Protein AF-A0A7J6R7K2-F1 (afdb_monomer_lite)

Structure (mmCIF, N/CA/C/O backbone):
data_AF-A0A7J6R7K2-F1
#
_entry.id   AF-A0A7J6R7K2-F1
#
loop_
_atom_site.group_PDB
_atom_site.id
_atom_site.type_symbol
_atom_site.label_atom_id
_atom_site.label_alt_id
_atom_site.label_comp_id
_atom_site.label_asym_id
_atom_site.label_entity_id
_atom_site.label_seq_id
_atom_site.pdbx_PDB_ins_code
_atom_site.Cartn_x
_atom_site.Cartn_y
_atom_site.Cartn_z
_atom_site.occupancy
_atom_site.B_iso_or_equiv
_atom_site.auth_seq_id
_atom_site.auth_comp_id
_atom_site.auth_asym_id
_atom_site.auth_atom_id
_atom_site.pdbx_PDB_model_num
ATOM 1 N N . MET A 1 1 ? 17.211 -57.487 -59.433 1.00 38.12 1 MET A N 1
ATOM 2 C CA . MET A 1 1 ? 17.739 -56.580 -60.483 1.00 38.12 1 MET A CA 1
ATOM 3 C C . MET A 1 1 ? 18.116 -55.274 -59.783 1.00 38.12 1 MET A C 1
ATOM 5 O O . MET A 1 1 ? 17.276 -54.784 -59.050 1.00 38.12 1 MET A O 1
ATOM 9 N N . LYS A 1 2 ? 19.400 -54.875 -59.681 1.00 49.22 2 LYS A N 1
ATOM 10 C CA . LYS A 1 2 ? 20.203 -54.142 -60.703 1.00 49.22 2 LYS A CA 1
ATOM 11 C C . LYS A 1 2 ? 19.456 -52.852 -61.122 1.00 49.22 2 LYS A C 1
ATOM 13 O O . LYS A 1 2 ? 18.350 -53.003 -61.607 1.00 49.22 2 LYS A O 1
ATOM 18 N N . LEU A 1 3 ? 19.918 -51.603 -60.973 1.00 40.22 3 LEU A N 1
ATOM 19 C CA . LEU A 1 3 ? 21.255 -50.985 -60.983 1.00 40.22 3 LEU A CA 1
ATOM 20 C C . LEU A 1 3 ? 21.197 -49.549 -60.385 1.00 40.22 3 LEU A C 1
ATOM 22 O O . LEU A 1 3 ? 20.213 -48.846 -60.574 1.00 40.22 3 LEU A O 1
ATOM 26 N N . ILE A 1 4 ? 22.285 -49.116 -59.739 1.00 47.38 4 ILE A N 1
ATOM 27 C CA . ILE A 1 4 ? 22.829 -47.729 -59.715 1.00 47.38 4 ILE A CA 1
ATOM 28 C C . ILE A 1 4 ? 23.680 -47.591 -61.015 1.00 47.38 4 ILE A C 1
ATOM 30 O O . ILE A 1 4 ? 24.173 -48.658 -61.404 1.00 47.38 4 ILE A O 1
ATOM 34 N N . PRO A 1 5 ? 23.966 -46.432 -61.687 1.00 67.75 5 PRO A N 1
ATOM 35 C CA . PRO A 1 5 ? 24.060 -45.016 -61.236 1.00 67.75 5 PRO A CA 1
ATOM 36 C C . PRO A 1 5 ? 23.497 -43.952 -62.217 1.00 67.75 5 PRO A C 1
ATOM 38 O O . PRO A 1 5 ? 23.190 -44.263 -63.356 1.00 67.75 5 PRO A O 1
ATOM 41 N N . GLU A 1 6 ? 23.546 -42.663 -61.844 1.00 49.28 6 GLU A N 1
ATOM 42 C CA . GLU A 1 6 ? 24.194 -41.669 -62.722 1.00 49.28 6 GLU A CA 1
ATOM 43 C C . GLU A 1 6 ? 24.705 -40.433 -61.962 1.00 49.28 6 GLU A C 1
ATOM 45 O O . GLU A 1 6 ? 24.043 -39.865 -61.096 1.00 49.28 6 GLU A O 1
ATOM 50 N N . LYS A 1 7 ? 25.953 -40.073 -62.273 1.00 54.75 7 LYS A N 1
ATOM 51 C CA . LYS A 1 7 ? 26.681 -38.886 -61.820 1.00 54.75 7 LYS A CA 1
ATOM 52 C C . LYS A 1 7 ? 26.518 -37.806 -62.885 1.00 54.75 7 LYS A C 1
ATOM 54 O O . LYS A 1 7 ? 26.759 -38.103 -64.051 1.00 54.75 7 LYS A O 1
ATOM 59 N N . THR A 1 8 ? 26.357 -36.548 -62.478 1.00 51.81 8 THR A N 1
ATOM 60 C CA . THR A 1 8 ? 26.705 -35.414 -63.347 1.00 51.81 8 THR A CA 1
ATOM 61 C C . THR A 1 8 ? 27.554 -34.411 -62.578 1.00 51.81 8 THR A C 1
ATOM 63 O O . THR A 1 8 ? 27.098 -33.727 -61.667 1.00 51.81 8 THR A O 1
ATOM 66 N N . GLN A 1 9 ? 28.834 -34.369 -62.945 1.00 43.53 9 GLN A N 1
ATOM 67 C CA . GLN A 1 9 ? 29.786 -33.320 -62.598 1.00 43.53 9 GLN A CA 1
ATOM 68 C C . GLN A 1 9 ? 29.789 -32.220 -63.674 1.00 43.53 9 GLN A C 1
ATOM 70 O O . GLN A 1 9 ? 29.566 -32.488 -64.851 1.00 43.53 9 GLN A O 1
ATOM 75 N N . CYS A 1 10 ? 30.294 -31.055 -63.251 1.00 35.41 10 CYS A N 1
ATOM 76 C CA . CYS A 1 10 ? 31.172 -30.142 -64.000 1.00 35.41 10 CYS A CA 1
ATOM 77 C C . CYS A 1 10 ? 30.534 -28.948 -64.736 1.00 35.41 10 CYS A C 1
ATOM 79 O O . CYS A 1 10 ? 29.943 -29.098 -65.801 1.00 35.41 10 CYS A O 1
ATOM 81 N N . LYS A 1 11 ? 30.826 -27.732 -64.242 1.00 42.75 11 LYS A N 1
ATOM 82 C CA . LYS A 1 11 ? 31.748 -26.732 -64.851 1.00 42.75 11 LYS A CA 1
ATOM 83 C C . LYS A 1 11 ? 31.707 -25.442 -64.003 1.00 42.75 11 LYS A C 1
ATOM 85 O O . LYS A 1 11 ? 30.652 -24.865 -63.806 1.00 42.75 11 LYS A O 1
ATOM 90 N N . LYS A 1 12 ? 32.766 -25.125 -63.249 1.00 39.53 12 LYS A N 1
ATOM 91 C CA . LYS A 1 12 ? 33.916 -24.252 -63.593 1.00 39.53 12 LYS A CA 1
ATOM 92 C C . LYS A 1 12 ? 33.566 -22.782 -63.918 1.00 39.53 12 LYS A C 1
ATOM 94 O O . LYS A 1 12 ? 33.220 -22.463 -65.044 1.00 39.53 12 LYS A O 1
ATOM 99 N N . ALA A 1 13 ? 33.804 -21.944 -62.902 1.00 42.00 13 ALA A N 1
ATOM 100 C CA . ALA A 1 13 ? 34.614 -20.714 -62.860 1.00 42.00 13 ALA A CA 1
ATOM 101 C C . ALA A 1 13 ? 34.412 -19.584 -63.892 1.00 42.00 13 ALA A C 1
ATOM 103 O O . ALA A 1 13 ? 34.639 -19.779 -65.082 1.00 42.00 13 ALA A O 1
ATOM 104 N N . ARG A 1 14 ? 34.290 -18.347 -63.376 1.00 39.62 14 ARG A N 1
ATOM 105 C CA . ARG A 1 14 ? 35.256 -17.263 -63.660 1.00 39.62 14 ARG A CA 1
ATOM 106 C C . ARG A 1 14 ? 35.320 -16.202 -62.540 1.00 39.62 14 ARG A C 1
ATOM 108 O O . ARG A 1 14 ? 34.308 -15.978 -61.882 1.00 39.62 14 ARG A O 1
ATOM 115 N N . PRO A 1 15 ? 36.494 -15.567 -62.341 1.00 46.38 15 PRO A N 1
ATOM 116 C CA . PRO A 1 15 ? 36.746 -14.535 -61.339 1.00 46.38 15 PRO A CA 1
ATOM 117 C C . PRO A 1 15 ? 36.694 -13.110 -61.930 1.00 46.38 15 PRO A C 1
ATOM 119 O O . PRO A 1 15 ? 37.073 -12.888 -63.078 1.00 46.38 15 PRO A O 1
ATOM 122 N N . GLY A 1 16 ? 36.311 -12.142 -61.102 1.00 40.47 16 GLY A N 1
ATOM 123 C CA . GLY A 1 16 ? 36.562 -10.703 -61.265 1.00 40.47 16 GLY A CA 1
ATOM 124 C C . GLY A 1 16 ? 36.309 -10.066 -59.895 1.00 40.47 16 GLY A C 1
ATOM 125 O O . GLY A 1 16 ? 35.229 -10.248 -59.355 1.00 40.47 16 GLY A O 1
ATOM 126 N N . ALA A 1 17 ? 37.299 -9.608 -59.126 1.00 40.44 17 ALA A N 1
ATOM 127 C CA . ALA A 1 17 ? 38.226 -8.492 -59.332 1.00 40.44 17 ALA A CA 1
ATOM 128 C C . ALA A 1 17 ? 37.509 -7.139 -59.486 1.00 40.44 17 ALA A C 1
ATOM 130 O O . ALA A 1 17 ? 36.789 -6.960 -60.464 1.00 40.44 17 ALA A O 1
ATOM 131 N N . ARG A 1 18 ? 37.865 -6.210 -58.571 1.00 37.88 18 ARG A N 1
ATOM 132 C CA . ARG A 1 18 ? 37.610 -4.748 -58.538 1.00 37.88 18 ARG A CA 1
ATOM 133 C C . ARG A 1 18 ? 36.249 -4.330 -57.947 1.00 37.88 18 ARG A C 1
ATOM 135 O O . ARG A 1 18 ? 35.240 -4.919 -58.285 1.00 37.88 18 ARG A O 1
ATOM 142 N N . ASP A 1 19 ? 36.109 -3.376 -57.023 1.00 40.00 19 ASP A N 1
ATOM 143 C CA . ASP A 1 19 ? 37.017 -2.371 -56.465 1.00 40.00 19 ASP A CA 1
ATOM 144 C C . ASP A 1 19 ? 36.654 -2.052 -55.006 1.00 40.00 19 ASP A C 1
ATOM 146 O O . ASP A 1 19 ? 35.491 -1.987 -54.608 1.00 40.00 19 ASP A O 1
ATOM 150 N N . SER A 1 20 ? 37.688 -1.810 -54.209 1.00 47.84 20 SER A N 1
ATOM 151 C CA . SER A 1 20 ? 37.623 -1.228 -52.876 1.00 47.84 20 SER A CA 1
ATOM 152 C C . SER A 1 20 ? 37.187 0.238 -52.946 1.00 47.84 20 SER A C 1
ATOM 154 O O . SER A 1 20 ? 38.015 1.122 -53.174 1.00 47.84 20 SER A O 1
ATOM 156 N N . ILE A 1 21 ? 35.907 0.512 -52.694 1.00 41.03 21 ILE A N 1
ATOM 157 C CA . ILE A 1 21 ? 35.434 1.864 -52.383 1.00 41.03 21 ILE A CA 1
ATOM 158 C C . ILE A 1 21 ? 35.678 2.102 -50.891 1.00 41.03 21 ILE A C 1
ATOM 160 O O . ILE A 1 21 ? 34.914 1.676 -50.027 1.00 41.03 21 ILE A O 1
ATOM 164 N N . LYS A 1 22 ? 36.794 2.773 -50.586 1.00 41.69 22 LYS A N 1
ATOM 165 C CA . LYS A 1 22 ? 36.998 3.442 -49.299 1.00 41.69 22 LYS A CA 1
ATOM 166 C C . LYS A 1 22 ? 36.080 4.658 -49.262 1.00 41.69 22 LYS A C 1
ATOM 168 O O . LYS A 1 22 ? 36.431 5.714 -49.780 1.00 41.69 22 LYS A O 1
ATOM 173 N N . THR A 1 23 ? 34.910 4.510 -48.659 1.00 38.72 23 THR A N 1
ATOM 174 C CA . THR A 1 23 ? 34.067 5.652 -48.303 1.00 38.72 23 THR A CA 1
ATOM 175 C C . THR A 1 23 ? 34.699 6.337 -47.088 1.00 38.72 23 THR A C 1
ATOM 177 O O . THR A 1 23 ? 34.868 5.679 -46.058 1.00 38.72 23 THR A O 1
ATOM 180 N N . PRO A 1 24 ? 35.100 7.615 -47.166 1.00 36.06 24 PRO A N 1
ATOM 181 C CA . PRO A 1 24 ? 35.578 8.331 -45.994 1.00 36.06 24 PRO A CA 1
ATOM 182 C C . PRO A 1 24 ? 34.429 8.495 -44.994 1.00 36.06 24 PRO A C 1
ATOM 184 O O . PRO A 1 24 ? 33.337 8.936 -45.355 1.00 36.06 24 PRO A O 1
ATOM 187 N N . LEU A 1 25 ? 34.683 8.128 -43.733 1.00 38.09 25 LEU A N 1
ATOM 188 C CA . LEU A 1 25 ? 33.823 8.493 -42.610 1.00 38.09 25 LEU A CA 1
ATOM 189 C C . LEU A 1 25 ? 33.630 10.019 -42.613 1.00 38.09 25 LEU A C 1
ATOM 191 O O . LEU A 1 25 ? 34.630 10.744 -42.603 1.00 38.09 25 LEU A O 1
ATOM 195 N N . PRO A 1 26 ? 32.391 10.532 -42.574 1.00 35.88 26 PRO A N 1
ATOM 196 C CA . PRO A 1 26 ? 32.187 11.936 -42.290 1.00 35.88 26 PRO A CA 1
ATOM 197 C C . PRO A 1 26 ? 32.595 12.209 -40.840 1.00 35.88 26 PRO A C 1
ATOM 199 O O . PRO A 1 26 ? 32.051 11.627 -39.900 1.00 35.88 26 PRO A O 1
ATOM 202 N N . GLN A 1 27 ? 33.561 13.114 -40.667 1.00 41.06 27 GLN A N 1
ATOM 203 C CA . GLN A 1 27 ? 33.832 13.771 -39.395 1.00 41.06 27 GLN A CA 1
ATOM 204 C C . GLN A 1 27 ? 32.555 14.491 -38.941 1.00 41.06 27 GLN A C 1
ATOM 206 O O . GLN A 1 27 ? 32.180 15.534 -39.476 1.00 41.06 27 GLN A O 1
ATOM 211 N N . LEU A 1 28 ? 31.869 13.918 -37.954 1.00 31.67 28 LEU A N 1
ATOM 212 C CA . LEU A 1 28 ? 30.748 14.551 -37.270 1.00 31.67 28 LEU A CA 1
ATOM 213 C C . LEU A 1 28 ? 31.285 15.573 -36.260 1.00 31.67 28 LEU A C 1
ATOM 215 O O . LEU A 1 28 ? 31.410 15.301 -35.071 1.00 31.67 28 LEU A O 1
ATOM 219 N N . GLN A 1 29 ? 31.564 16.784 -36.737 1.00 40.78 29 GLN A N 1
ATOM 220 C CA . GLN A 1 29 ? 31.321 17.977 -35.933 1.00 40.78 29 GLN A CA 1
ATOM 221 C C . GLN A 1 29 ? 29.835 18.321 -36.062 1.00 40.78 29 GLN A C 1
ATOM 223 O O . GLN A 1 29 ? 29.402 18.748 -37.130 1.00 40.78 29 GLN A O 1
ATOM 228 N N . ARG A 1 30 ? 29.057 18.126 -34.990 1.00 30.28 30 ARG A N 1
ATOM 229 C CA . ARG A 1 30 ? 27.872 18.930 -34.632 1.00 30.28 30 ARG A CA 1
ATOM 230 C C . ARG A 1 30 ? 27.258 18.411 -33.336 1.00 30.28 30 ARG A C 1
ATOM 232 O O . ARG A 1 30 ? 26.727 17.307 -33.273 1.00 30.28 30 ARG A O 1
ATOM 239 N N . SER A 1 31 ? 27.298 19.266 -32.325 1.00 33.81 31 SER A N 1
ATOM 240 C CA . SER A 1 31 ? 26.388 19.274 -31.189 1.00 33.81 31 SER A CA 1
ATOM 241 C C . SER A 1 31 ? 24.942 19.340 -31.693 1.00 33.81 31 SER A C 1
ATOM 243 O O . SER A 1 31 ? 24.491 20.368 -32.195 1.00 33.81 31 SER A O 1
ATOM 245 N N . TYR A 1 32 ? 24.205 18.237 -31.572 1.00 30.30 32 TYR A N 1
ATOM 246 C CA . TYR A 1 32 ? 22.752 18.236 -31.722 1.00 30.30 32 TYR A CA 1
ATOM 247 C C . TYR A 1 32 ? 22.129 18.379 -30.332 1.00 30.30 32 TYR A C 1
ATOM 249 O O . TYR A 1 32 ? 21.949 17.408 -29.603 1.00 30.30 32 TYR A O 1
ATOM 257 N N . LEU A 1 33 ? 21.828 19.621 -29.956 1.00 33.34 33 LEU A N 1
ATOM 258 C CA . LEU A 1 33 ? 20.808 19.900 -28.950 1.00 33.34 33 LEU A CA 1
ATOM 259 C C . LEU A 1 33 ? 19.438 19.604 -29.588 1.00 33.34 33 LEU A C 1
ATOM 261 O O . LEU A 1 33 ? 19.217 20.027 -30.728 1.00 33.34 33 LEU A O 1
ATOM 265 N N . PRO A 1 34 ? 18.509 18.913 -28.907 1.00 33.16 34 PRO A N 1
ATOM 266 C CA . PRO A 1 34 ? 17.149 18.786 -29.412 1.00 33.16 34 PRO A CA 1
ATOM 267 C C . PRO A 1 34 ? 16.489 20.175 -29.505 1.00 33.16 34 PRO A C 1
ATOM 269 O O . PRO A 1 34 ? 16.789 21.061 -28.692 1.00 33.16 34 PRO A O 1
ATOM 272 N N . PRO A 1 35 ? 15.607 20.405 -30.494 1.00 34.22 35 PRO A N 1
ATOM 273 C CA . PRO A 1 35 ? 14.948 21.688 -30.660 1.00 34.22 35 PRO A CA 1
ATOM 274 C C . PRO A 1 35 ? 14.105 22.016 -29.425 1.00 34.22 35 PRO A C 1
ATOM 276 O O . PRO A 1 35 ? 13.306 21.211 -28.950 1.00 34.22 35 PRO A O 1
ATOM 279 N N . ARG A 1 36 ? 14.291 23.238 -28.917 1.00 36.12 36 ARG A N 1
ATOM 280 C CA . ARG A 1 36 ? 13.392 23.870 -27.950 1.00 36.12 36 ARG A CA 1
ATOM 281 C C . ARG A 1 36 ? 11.971 23.822 -28.514 1.00 36.12 36 ARG A C 1
ATOM 283 O O . ARG A 1 36 ? 11.710 24.461 -29.532 1.00 36.12 36 ARG A O 1
ATOM 290 N N . TYR A 1 37 ? 11.059 23.135 -27.833 1.00 37.34 37 TYR A N 1
ATOM 291 C CA . TYR A 1 37 ? 9.628 23.282 -28.080 1.00 37.34 37 TYR A CA 1
ATOM 292 C C . TYR A 1 37 ? 9.214 24.709 -27.697 1.00 37.34 37 TYR A C 1
ATOM 294 O O . TYR A 1 37 ? 9.004 25.034 -26.531 1.00 37.34 37 TYR A O 1
ATOM 302 N N . LYS A 1 38 ? 9.162 25.593 -28.697 1.00 31.80 38 LYS A N 1
ATOM 303 C CA . LYS A 1 38 ? 8.387 26.833 -28.658 1.00 31.80 38 LYS A CA 1
ATOM 304 C C . LYS A 1 38 ? 7.046 26.532 -29.318 1.00 31.80 38 LYS A C 1
ATOM 306 O O . LYS A 1 38 ? 7.023 26.238 -30.508 1.00 31.80 38 LYS A O 1
ATOM 311 N N . GLY A 1 39 ? 5.964 26.630 -28.552 1.00 34.25 39 GLY A N 1
ATOM 312 C CA . GLY A 1 39 ? 4.597 26.526 -29.063 1.00 34.25 39 GLY A CA 1
ATOM 313 C C . GLY A 1 39 ? 3.784 25.439 -28.372 1.00 34.25 39 GLY A C 1
ATOM 314 O O . GLY A 1 39 ? 3.525 24.400 -28.963 1.00 34.25 39 GLY A O 1
ATOM 315 N N . LEU A 1 40 ? 3.363 25.695 -27.133 1.00 28.88 40 LEU A N 1
ATOM 316 C CA . LEU A 1 40 ? 2.163 25.073 -26.578 1.00 28.88 40 LEU A CA 1
ATOM 317 C C . LEU A 1 40 ? 1.087 26.159 -26.547 1.00 28.88 40 LEU A C 1
ATOM 319 O O . LEU A 1 40 ? 1.171 27.103 -25.761 1.00 28.88 40 LEU A O 1
ATOM 323 N N . SER A 1 41 ? 0.125 26.065 -27.461 1.00 32.50 41 SER A N 1
ATOM 324 C CA . SER A 1 41 ? -1.174 26.709 -27.309 1.00 32.50 41 SER A CA 1
ATOM 325 C C . SER A 1 41 ? -2.016 25.856 -26.361 1.00 32.50 41 SER A C 1
ATOM 327 O O . SER A 1 41 ? -1.961 24.628 -26.382 1.00 32.50 41 SER A O 1
ATOM 329 N N . TRP A 1 42 ? -2.757 26.528 -25.485 1.00 27.78 42 TRP A N 1
ATOM 330 C CA . TRP A 1 42 ? -3.621 25.908 -24.489 1.00 27.78 42 TRP A CA 1
ATOM 331 C C . TRP A 1 42 ? -4.748 25.126 -25.175 1.00 27.78 42 TRP A C 1
ATOM 333 O O . TRP A 1 42 ? -5.524 25.704 -25.933 1.00 27.78 42 TRP A O 1
ATOM 343 N N . ILE A 1 43 ? -4.847 23.826 -24.896 1.00 33.56 43 ILE A N 1
ATOM 344 C CA . ILE A 1 43 ? -6.023 23.017 -25.234 1.00 33.56 43 ILE A CA 1
ATOM 345 C C . ILE A 1 43 ? -7.011 23.159 -24.070 1.00 33.56 43 ILE A C 1
ATOM 347 O O . ILE A 1 43 ? -6.654 22.925 -22.914 1.00 33.56 43 ILE A O 1
ATOM 351 N N . HIS A 1 44 ? -8.234 23.603 -24.367 1.00 28.20 44 HIS A N 1
ATOM 352 C CA . HIS A 1 44 ? -9.300 23.762 -23.378 1.00 28.20 44 HIS A CA 1
ATOM 353 C C . HIS A 1 44 ? -9.828 22.396 -22.885 1.00 28.20 44 HIS A C 1
ATOM 355 O O . HIS A 1 44 ? -9.886 21.448 -23.666 1.00 28.20 44 HIS A O 1
ATOM 361 N N . PRO A 1 45 ? -10.268 22.273 -21.617 1.00 30.44 45 PRO A N 1
ATOM 362 C CA . PRO A 1 45 ? -10.462 20.985 -20.947 1.00 30.44 45 PRO A CA 1
ATOM 363 C C . PRO A 1 45 ? -11.850 20.341 -21.154 1.00 30.44 45 PRO A C 1
ATOM 365 O O . PRO A 1 45 ? -12.374 19.724 -20.233 1.00 30.44 45 PRO A O 1
ATOM 368 N N . HIS A 1 46 ? -12.467 20.457 -22.335 1.00 30.22 46 HIS A N 1
ATOM 369 C CA . HIS A 1 46 ? -13.849 19.983 -22.547 1.00 30.22 46 HIS A CA 1
ATOM 370 C C . HIS A 1 46 ? -14.032 18.699 -23.384 1.00 30.22 46 HIS A C 1
ATOM 372 O O . HIS A 1 46 ? -15.173 18.323 -23.624 1.00 30.22 46 HIS A O 1
ATOM 378 N N . GLU A 1 47 ? -12.972 17.972 -23.760 1.00 34.69 47 GLU A N 1
ATOM 379 C CA . GLU A 1 47 ? -13.086 16.796 -24.658 1.00 34.69 47 GLU A CA 1
ATOM 380 C C . GLU A 1 47 ? -12.421 15.501 -24.137 1.00 34.69 47 GLU A C 1
ATOM 382 O O . GLU A 1 47 ? -11.772 14.776 -24.885 1.00 34.69 47 GLU A O 1
ATOM 387 N N . LEU A 1 48 ? -12.579 15.166 -22.850 1.00 37.41 48 LEU A N 1
ATOM 388 C CA . LEU A 1 48 ? -12.118 13.877 -22.291 1.00 37.41 48 LEU A CA 1
ATOM 389 C C . LEU A 1 48 ? -13.188 13.191 -21.417 1.00 37.41 48 LEU A C 1
ATOM 391 O O . LEU A 1 48 ? -12.891 12.715 -20.324 1.00 37.41 48 LEU A O 1
ATOM 395 N N . SER A 1 49 ? -14.446 13.145 -21.871 1.00 31.88 49 SER A N 1
ATOM 396 C CA . SER A 1 49 ? -15.543 12.517 -21.112 1.00 31.88 49 SER A CA 1
ATOM 397 C C . SER A 1 49 ? -15.742 11.013 -21.333 1.00 31.88 49 SER A C 1
ATOM 399 O O . SER A 1 49 ? -16.421 10.404 -20.515 1.00 31.88 49 SER A O 1
ATOM 401 N N . ASP A 1 50 ? -15.151 10.379 -22.355 1.00 33.31 50 ASP A N 1
ATOM 402 C CA . ASP A 1 50 ? -15.649 9.062 -22.812 1.00 33.31 50 ASP A CA 1
ATOM 403 C C . ASP A 1 50 ? -14.589 7.960 -22.998 1.00 33.31 50 ASP A C 1
ATOM 405 O O . ASP A 1 50 ? -14.703 7.123 -23.892 1.00 33.31 50 ASP A O 1
ATOM 409 N N . VAL A 1 51 ? -13.571 7.893 -22.129 1.00 35.41 51 VAL A N 1
ATOM 410 C CA . VAL A 1 51 ? -12.665 6.725 -22.083 1.00 35.41 51 VAL A CA 1
ATOM 411 C C . VAL A 1 51 ? -12.989 5.844 -20.867 1.00 35.41 51 VAL A C 1
ATOM 413 O O . VAL A 1 51 ? -12.752 6.261 -19.728 1.00 35.41 51 VAL A O 1
ATOM 416 N N . PRO A 1 52 ? -13.514 4.617 -21.055 1.00 32.50 52 PRO A N 1
ATOM 417 C CA . PRO A 1 52 ? -13.736 3.688 -19.957 1.00 32.50 52 PRO A CA 1
ATOM 418 C C . PRO A 1 52 ? -12.391 3.127 -19.475 1.00 32.50 52 PRO A C 1
ATOM 420 O O . PRO A 1 52 ? -11.793 2.268 -20.114 1.00 32.50 52 PRO A O 1
ATOM 423 N N . LEU A 1 53 ? -11.907 3.619 -18.334 1.00 34.56 53 LEU A N 1
ATOM 424 C CA . LEU A 1 53 ? -10.771 3.016 -17.629 1.00 34.56 53 LEU A CA 1
ATOM 425 C C . LEU A 1 53 ? -11.201 1.717 -16.913 1.00 34.56 53 LEU A C 1
ATOM 427 O O . LEU A 1 53 ? -12.303 1.682 -16.348 1.00 34.56 53 LEU A O 1
ATOM 431 N N . PRO A 1 54 ? -10.350 0.671 -16.885 1.00 33.41 54 PRO A N 1
ATOM 432 C CA . PRO A 1 54 ? -10.644 -0.595 -16.217 1.00 33.41 54 PRO A CA 1
ATOM 433 C C . PRO A 1 54 ? -10.861 -0.416 -14.704 1.00 33.41 54 PRO A C 1
ATOM 435 O O . PRO A 1 54 ? -10.191 0.373 -14.034 1.00 33.41 54 PRO A O 1
ATOM 438 N N . ALA A 1 55 ? -11.820 -1.166 -14.152 1.00 36.56 55 ALA A N 1
ATOM 439 C CA . ALA A 1 55 ? -12.253 -1.067 -12.754 1.00 36.56 55 ALA A CA 1
ATOM 440 C C . ALA A 1 55 ? -11.151 -1.405 -11.726 1.00 36.56 55 ALA A C 1
ATOM 442 O O . ALA A 1 55 ? -11.267 -1.017 -10.565 1.00 36.56 55 ALA A O 1
ATOM 443 N N . SER A 1 56 ? -10.067 -2.064 -12.148 1.00 36.53 56 SER A N 1
ATOM 444 C CA . SER A 1 56 ? -8.928 -2.449 -11.305 1.00 36.53 56 SER A CA 1
ATOM 445 C C . SER A 1 56 ? -8.068 -1.272 -10.818 1.00 36.53 56 SER A C 1
ATOM 447 O O . SER A 1 56 ? -7.306 -1.446 -9.873 1.00 36.53 56 SER A O 1
ATOM 449 N N . CYS A 1 57 ? -8.209 -0.069 -11.392 1.00 31.20 57 CYS A N 1
ATOM 450 C CA . CYS A 1 57 ? -7.363 1.090 -11.062 1.00 31.20 57 CYS A CA 1
ATOM 451 C C . CYS A 1 57 ? -8.053 2.181 -10.219 1.00 31.20 57 CYS A C 1
ATOM 453 O O . CYS A 1 57 ? -7.456 3.221 -9.952 1.00 31.20 57 CYS A O 1
ATOM 455 N N . ARG A 1 58 ? -9.311 1.999 -9.792 1.00 33.00 58 ARG A N 1
ATOM 456 C CA . ARG A 1 58 ? -10.111 3.088 -9.187 1.00 33.00 58 ARG A CA 1
ATOM 457 C C . ARG A 1 58 ? -9.906 3.332 -7.685 1.00 33.00 58 ARG A C 1
ATOM 459 O O . ARG A 1 58 ? -10.583 4.197 -7.135 1.00 33.00 58 ARG A O 1
ATOM 466 N N . SER A 1 59 ? -9.025 2.621 -6.980 1.00 34.59 59 SER A N 1
ATOM 467 C CA . SER A 1 59 ? -8.932 2.775 -5.514 1.00 34.59 59 SER A CA 1
ATOM 468 C C . SER A 1 59 ? -7.578 2.429 -4.907 1.00 34.59 59 SER A C 1
ATOM 470 O O . SER A 1 59 ? -7.531 1.611 -4.008 1.00 34.59 59 SER A O 1
ATOM 472 N N . TYR A 1 60 ? -6.489 3.089 -5.309 1.00 38.12 60 TYR A N 1
ATOM 473 C CA . TYR A 1 60 ? -5.277 3.121 -4.474 1.00 38.12 60 TYR A CA 1
ATOM 474 C C . TYR A 1 60 ? -4.516 4.435 -4.645 1.00 38.12 60 TYR A C 1
ATOM 476 O O . TYR A 1 60 ? -3.448 4.470 -5.234 1.00 38.12 60 TYR A O 1
ATOM 484 N N . PHE A 1 61 ? -5.072 5.530 -4.125 1.00 34.41 61 PHE A N 1
ATOM 485 C CA . PHE A 1 61 ? -4.315 6.756 -3.861 1.00 34.41 61 PHE A CA 1
ATOM 486 C C . PHE A 1 61 ? -4.951 7.476 -2.669 1.00 34.41 61 PHE A C 1
ATOM 488 O O . PHE A 1 61 ? -5.946 8.184 -2.803 1.00 34.41 61 PHE A O 1
ATOM 495 N N . ILE A 1 62 ? -4.382 7.269 -1.481 1.00 36.00 62 ILE A N 1
ATOM 496 C CA . ILE A 1 62 ? -4.589 8.154 -0.333 1.00 36.00 62 ILE A CA 1
ATOM 497 C C . ILE A 1 62 ? -3.217 8.696 0.026 1.00 36.00 62 ILE A C 1
ATOM 499 O O . ILE A 1 62 ? -2.383 7.998 0.596 1.00 36.00 62 ILE A O 1
ATOM 503 N N . PHE A 1 63 ? -2.992 9.944 -0.371 1.00 36.12 63 PHE A N 1
ATOM 504 C CA . PHE A 1 63 ? -1.860 10.748 0.057 1.00 36.12 63 PHE A CA 1
ATOM 505 C C . PHE A 1 63 ? -2.015 11.002 1.564 1.00 36.12 63 PHE A C 1
ATOM 507 O O . PHE A 1 63 ? -2.953 11.680 1.986 1.00 36.12 63 PHE A O 1
ATOM 514 N N . LEU A 1 64 ? -1.133 10.425 2.383 1.00 37.38 64 LEU A N 1
ATOM 515 C CA . LEU A 1 64 ? -1.011 10.797 3.790 1.00 37.38 64 LEU A CA 1
ATOM 516 C C . LEU A 1 64 ? -0.180 12.082 3.881 1.00 37.38 64 LEU A C 1
ATOM 518 O O . LEU A 1 64 ? 1.013 12.071 3.603 1.00 37.38 64 LEU A O 1
ATOM 522 N N . HIS A 1 65 ? -0.815 13.174 4.297 1.00 34.56 65 HIS A N 1
ATOM 523 C CA . HIS A 1 65 ? -0.143 14.327 4.892 1.00 34.56 65 HIS A CA 1
ATOM 524 C C . HIS A 1 65 ? -0.313 14.216 6.414 1.00 34.56 65 HIS A C 1
ATOM 526 O O . HIS A 1 65 ? -1.450 14.171 6.883 1.00 34.56 65 HIS A O 1
ATOM 532 N N . MET A 1 66 ? 0.779 14.181 7.185 1.00 38.84 66 MET A N 1
ATOM 533 C CA . MET A 1 66 ? 0.740 14.301 8.650 1.00 38.84 66 MET A CA 1
ATOM 534 C C . MET A 1 66 ? 1.786 15.315 9.122 1.00 38.84 66 MET A C 1
ATOM 536 O O . MET A 1 66 ? 2.956 15.221 8.770 1.00 38.84 66 MET A O 1
ATOM 540 N N . LEU A 1 67 ? 1.368 16.291 9.930 1.00 34.44 67 LEU A N 1
ATOM 541 C CA . LEU A 1 67 ? 2.253 17.263 10.579 1.00 34.44 67 LEU A CA 1
ATOM 542 C C . LEU A 1 67 ? 2.535 16.816 12.019 1.00 34.44 67 LEU A C 1
ATOM 544 O O . LEU A 1 67 ? 1.634 16.354 12.710 1.00 34.44 67 LEU A O 1
ATOM 548 N N . HIS A 1 68 ? 3.792 16.946 12.444 1.00 35.78 68 HIS A N 1
ATOM 549 C CA . HIS A 1 68 ? 4.305 16.449 13.724 1.00 35.78 68 HIS A CA 1
ATOM 550 C C . HIS A 1 68 ? 3.949 17.361 14.910 1.00 35.78 68 HIS A C 1
ATOM 552 O O . HIS A 1 68 ? 3.921 18.585 14.769 1.00 35.78 68 HIS A O 1
ATOM 558 N N . SER A 1 69 ? 3.764 16.751 16.086 1.00 33.12 69 SER A N 1
ATOM 559 C CA . SER A 1 69 ? 3.760 17.409 17.396 1.00 33.12 69 SER A CA 1
ATOM 560 C C . SER A 1 69 ? 4.677 16.626 18.345 1.00 33.12 69 SER A C 1
ATOM 562 O O . SER A 1 69 ? 4.597 15.400 18.398 1.00 33.12 69 SER A O 1
ATOM 564 N N . ASP A 1 70 ? 5.546 17.338 19.064 1.00 37.25 70 ASP A N 1
ATOM 565 C CA . ASP A 1 70 ? 6.617 16.777 19.898 1.00 37.25 70 ASP A CA 1
ATOM 566 C C . ASP A 1 70 ? 6.121 16.349 21.295 1.00 37.25 70 ASP A C 1
ATOM 568 O O . ASP A 1 70 ? 5.537 17.156 22.020 1.00 37.25 70 ASP A O 1
ATOM 572 N N . SER A 1 71 ? 6.428 15.119 21.723 1.00 37.00 71 SER A N 1
ATOM 573 C CA . SER A 1 71 ? 6.494 14.742 23.150 1.00 37.00 71 SER A CA 1
ATOM 574 C C . SER A 1 71 ? 7.342 13.474 23.363 1.00 37.00 71 SER A C 1
ATOM 576 O O . SER A 1 71 ? 7.209 12.558 22.549 1.00 37.00 71 SER A O 1
ATOM 578 N N . PRO A 1 72 ? 8.169 13.369 24.427 1.00 53.56 72 PRO A N 1
ATOM 579 C CA . PRO A 1 72 ? 9.089 12.243 24.598 1.00 53.56 72 PRO A CA 1
ATOM 580 C C . PRO A 1 72 ? 8.653 11.186 25.636 1.00 53.56 72 PRO A C 1
ATOM 582 O O . PRO A 1 72 ? 7.933 11.484 26.590 1.00 53.56 72 PRO A O 1
ATOM 585 N N . THR A 1 73 ? 9.300 10.016 25.503 1.00 48.88 73 THR A N 1
ATOM 586 C CA . THR A 1 73 ? 9.634 8.967 26.505 1.00 48.88 73 THR A CA 1
ATOM 587 C C . THR A 1 73 ? 8.555 7.987 26.991 1.00 48.88 73 THR A C 1
ATOM 589 O O . THR A 1 73 ? 7.696 8.350 27.782 1.00 48.88 73 THR A O 1
ATOM 592 N N . GLU A 1 74 ? 8.677 6.709 26.605 1.00 33.84 74 GLU A N 1
ATOM 593 C CA . GLU A 1 74 ? 9.175 5.558 27.404 1.00 33.84 74 GLU A CA 1
ATOM 594 C C . GLU A 1 74 ? 8.973 4.249 26.601 1.00 33.84 74 GLU A C 1
ATOM 596 O O . GLU A 1 74 ? 7.942 4.083 25.966 1.00 33.84 74 GLU A O 1
ATOM 601 N N . SER A 1 75 ? 9.956 3.336 26.632 1.00 59.72 75 SER A N 1
ATOM 602 C CA . SER A 1 75 ? 10.006 2.064 25.869 1.00 59.72 75 SER A CA 1
ATOM 603 C C . SER A 1 75 ? 9.119 0.951 26.464 1.00 59.72 75 SER A C 1
ATOM 605 O O . SER A 1 75 ? 9.192 0.746 27.681 1.00 59.72 75 SER A O 1
ATOM 607 N N . PRO A 1 76 ? 8.329 0.170 25.682 1.00 51.28 76 PRO A N 1
ATOM 608 C CA . PRO A 1 76 ? 8.435 -1.305 25.687 1.00 51.28 76 PRO A CA 1
ATOM 609 C C . PRO A 1 76 ? 7.908 -2.083 24.437 1.00 51.28 76 PRO A C 1
ATOM 611 O O . PRO A 1 76 ? 7.096 -1.624 23.658 1.00 51.28 76 PRO A O 1
ATOM 614 N N . ARG A 1 77 ? 8.275 -3.377 24.334 1.00 41.03 77 ARG A N 1
ATOM 615 C CA . ARG A 1 77 ? 7.558 -4.510 23.667 1.00 41.03 77 ARG A CA 1
ATOM 616 C C . ARG A 1 77 ? 6.652 -4.211 22.454 1.00 41.03 77 ARG A C 1
ATOM 618 O O . ARG A 1 77 ? 5.531 -3.766 22.660 1.00 41.03 77 ARG A O 1
ATOM 625 N N . ALA A 1 78 ? 7.056 -4.666 21.252 1.00 45.28 78 ALA A N 1
ATOM 626 C CA . ALA A 1 78 ? 6.228 -4.712 20.022 1.00 45.28 78 ALA A CA 1
ATOM 627 C C . ALA A 1 78 ? 5.231 -3.541 19.965 1.00 45.28 78 ALA A C 1
ATOM 629 O O . ALA A 1 78 ? 4.016 -3.712 19.929 1.00 45.28 78 ALA A O 1
ATOM 630 N N . GLU A 1 79 ? 5.815 -2.364 20.147 1.00 48.38 79 GLU A N 1
ATOM 631 C CA . GLU A 1 79 ? 5.189 -1.177 20.702 1.00 48.38 79 GLU A CA 1
ATOM 632 C C . GLU A 1 79 ? 4.124 -0.682 19.731 1.00 48.38 79 GLU A C 1
ATOM 634 O O . GLU A 1 79 ? 4.403 -0.517 18.539 1.00 48.38 79 GLU A O 1
ATOM 639 N N . ASN A 1 80 ? 2.896 -0.504 20.229 1.00 57.62 80 ASN A N 1
ATOM 640 C CA . ASN A 1 80 ? 1.815 0.129 19.483 1.00 57.62 80 ASN A CA 1
ATOM 641 C C . ASN A 1 80 ? 2.380 1.411 18.873 1.00 57.62 80 ASN A C 1
ATOM 643 O O . ASN A 1 80 ? 2.723 2.326 19.621 1.00 57.62 80 ASN A O 1
ATOM 647 N N . VAL A 1 81 ? 2.512 1.462 17.542 1.00 68.62 81 VAL A N 1
ATOM 648 C CA . VAL A 1 81 ? 2.915 2.688 16.844 1.00 68.62 81 VAL A CA 1
ATOM 649 C C . VAL A 1 81 ? 2.035 3.796 17.396 1.00 68.62 81 VAL A C 1
ATOM 651 O O . VAL A 1 81 ? 0.808 3.671 17.333 1.00 68.62 81 VAL A O 1
ATOM 654 N N . ALA A 1 82 ? 2.662 4.802 18.016 1.00 74.56 82 ALA A N 1
ATOM 655 C CA . ALA A 1 82 ? 1.948 5.826 18.760 1.00 74.56 82 ALA A CA 1
ATOM 656 C C . ALA A 1 82 ? 0.817 6.366 17.886 1.00 74.56 82 ALA A C 1
ATOM 658 O O . ALA A 1 82 ? 1.051 6.822 16.762 1.00 74.56 82 ALA A O 1
ATOM 659 N N . ILE A 1 83 ? -0.418 6.238 18.380 1.00 78.38 83 ILE A N 1
ATOM 660 C CA . ILE A 1 83 ? -1.581 6.752 17.668 1.00 78.38 83 ILE A CA 1
ATOM 661 C C . ILE A 1 83 ? -1.326 8.247 17.459 1.00 78.38 83 ILE A C 1
ATOM 663 O O . ILE A 1 83 ? -1.038 8.938 18.442 1.00 78.38 83 ILE A O 1
ATOM 667 N N . PRO A 1 84 ? -1.415 8.746 16.217 1.00 81.00 84 PRO A N 1
ATOM 668 C CA . PRO A 1 84 ? -1.139 10.143 15.945 1.00 81.00 84 PRO A CA 1
ATOM 669 C C . PRO A 1 84 ? -1.972 11.065 16.855 1.00 81.00 84 PRO A C 1
ATOM 671 O O . PRO A 1 84 ? -3.152 10.780 17.104 1.00 81.00 84 PRO A O 1
ATOM 674 N N . PRO A 1 85 ? -1.389 12.148 17.396 1.00 85.00 85 PRO A N 1
ATOM 675 C CA . PRO A 1 85 ? -2.049 12.991 18.393 1.00 85.00 85 PRO A CA 1
ATOM 676 C C . PRO A 1 85 ? -3.324 13.664 17.867 1.00 85.00 85 PRO A C 1
ATOM 678 O O . PRO A 1 85 ? -4.198 14.023 18.652 1.00 85.00 85 PRO A O 1
ATOM 681 N N . GLU A 1 86 ? -3.463 13.810 16.548 1.00 89.44 86 GLU A N 1
ATOM 682 C CA . GLU A 1 86 ? -4.639 14.382 15.897 1.00 89.44 86 GLU A CA 1
ATOM 683 C C . GLU A 1 86 ? -5.862 13.453 15.865 1.00 89.44 86 GLU A C 1
ATOM 685 O O . GLU A 1 86 ? -6.943 13.882 15.460 1.00 89.44 86 GLU A O 1
ATOM 690 N N . VAL A 1 87 ? -5.718 12.188 16.274 1.00 93.19 87 VAL A N 1
ATOM 691 C CA . VAL A 1 87 ? -6.833 11.238 16.296 1.00 93.19 87 VAL A CA 1
ATOM 692 C C . VAL A 1 87 ? -7.838 11.645 17.371 1.00 93.19 87 VAL A C 1
ATOM 694 O O . VAL A 1 87 ? -7.551 11.648 18.572 1.00 93.19 87 VAL A O 1
ATOM 697 N N . THR A 1 88 ? -9.049 11.961 16.922 1.00 96.06 88 THR A N 1
ATOM 698 C CA . THR A 1 88 ? -10.147 12.415 17.779 1.00 96.06 88 THR A CA 1
ATOM 699 C C . THR A 1 88 ? -10.633 11.304 18.714 1.00 96.06 88 THR A C 1
ATOM 701 O O . THR A 1 88 ? -10.552 10.117 18.397 1.00 96.06 88 THR A O 1
ATOM 704 N N . ASP A 1 89 ? -11.227 11.658 19.857 1.00 96.00 89 ASP A N 1
ATOM 705 C CA . ASP A 1 89 ? -11.792 10.656 20.778 1.00 96.00 89 ASP A CA 1
ATOM 706 C C . ASP A 1 89 ? -12.911 9.821 20.135 1.00 96.00 89 ASP A C 1
ATOM 708 O O . ASP A 1 89 ? -13.125 8.663 20.499 1.00 96.00 89 ASP A O 1
ATOM 712 N N . ALA A 1 90 ? -13.615 10.392 19.153 1.00 96.75 90 ALA A N 1
ATOM 713 C CA . ALA A 1 90 ? -14.601 9.674 18.356 1.00 96.75 90 ALA A CA 1
ATOM 714 C C . ALA A 1 90 ? -13.943 8.596 17.478 1.00 96.75 90 ALA A C 1
ATOM 716 O O . ALA A 1 90 ? -14.411 7.458 17.471 1.00 96.75 90 ALA A O 1
ATOM 717 N N . GLU A 1 91 ? -12.840 8.921 16.795 1.00 96.81 91 GLU A N 1
ATOM 718 C CA . GLU A 1 91 ? -12.058 7.948 16.020 1.00 96.81 91 GLU A CA 1
ATOM 719 C C . GLU A 1 91 ? -11.468 6.856 16.917 1.00 96.81 91 GLU A C 1
ATOM 721 O O . GLU A 1 91 ? -11.540 5.687 16.553 1.00 96.81 91 GLU A O 1
ATOM 726 N N . LYS A 1 92 ? -10.963 7.194 18.114 1.00 96.25 92 LYS A N 1
ATOM 727 C CA . LYS A 1 92 ? -10.460 6.196 19.079 1.00 96.25 92 LYS A CA 1
ATOM 728 C C . LYS A 1 92 ? -11.551 5.206 19.487 1.00 96.25 92 LYS A C 1
ATOM 730 O O . LYS A 1 92 ? -11.330 4.001 19.469 1.00 96.25 92 LYS A O 1
ATOM 735 N N . LYS A 1 93 ? -12.759 5.692 19.796 1.00 97.75 93 LYS A N 1
ATOM 736 C CA . LYS A 1 93 ? -13.905 4.817 20.106 1.00 97.75 93 LYS A CA 1
ATOM 737 C C . LYS A 1 93 ? -14.294 3.944 18.912 1.00 97.75 93 LYS A C 1
ATOM 739 O O . LYS A 1 93 ? -14.543 2.755 19.087 1.00 97.75 93 LYS A O 1
ATOM 744 N N . ALA A 1 94 ? -14.329 4.514 17.707 1.00 98.19 94 ALA A N 1
ATOM 745 C CA . ALA A 1 94 ? -14.620 3.770 16.482 1.00 98.19 94 ALA A CA 1
ATOM 746 C C . ALA A 1 94 ? -13.552 2.701 16.183 1.00 98.19 94 ALA A C 1
ATOM 748 O O . ALA A 1 94 ? -13.894 1.604 15.743 1.00 98.19 94 ALA A O 1
ATOM 749 N N . LEU A 1 95 ? -12.282 2.994 16.474 1.00 97.62 95 LEU A N 1
ATOM 750 C CA . LEU A 1 95 ? -11.158 2.068 16.356 1.00 97.62 95 LEU A CA 1
ATOM 751 C C . LEU A 1 95 ? -11.299 0.870 17.288 1.00 97.62 95 LEU A C 1
ATOM 753 O O . LEU A 1 95 ? -11.143 -0.259 16.833 1.00 97.62 95 LEU A O 1
ATOM 757 N N . GLU A 1 96 ? -11.666 1.083 18.549 1.00 97.69 96 GLU A N 1
ATOM 758 C CA . GLU A 1 96 ? -11.897 -0.024 19.483 1.00 97.69 96 GLU A CA 1
ATOM 759 C C . GLU A 1 96 ? -13.070 -0.913 19.042 1.00 97.69 96 GLU A C 1
ATOM 761 O O . GLU A 1 96 ? -12.983 -2.141 19.090 1.00 97.69 96 GLU A O 1
ATOM 766 N N . VAL A 1 97 ? -14.149 -0.321 18.516 1.00 98.44 97 VAL A N 1
ATOM 767 C CA . VAL A 1 97 ? -15.248 -1.097 17.915 1.00 98.44 97 VAL A CA 1
ATOM 768 C C . VAL A 1 97 ? -14.757 -1.895 16.703 1.00 98.44 97 VAL A C 1
ATOM 770 O O . VAL A 1 97 ? -15.062 -3.081 16.593 1.00 98.44 97 VAL A O 1
ATOM 773 N N . LEU A 1 98 ? -13.966 -1.285 15.815 1.00 98.44 98 LEU A N 1
ATOM 774 C CA . LEU A 1 98 ? -13.402 -1.959 14.644 1.00 98.44 98 LEU A CA 1
ATOM 775 C C . LEU A 1 98 ? -12.493 -3.135 15.033 1.00 98.44 98 LEU A C 1
ATOM 777 O O . LEU A 1 98 ? -12.626 -4.215 14.460 1.00 98.44 98 LEU A O 1
ATOM 781 N N . LYS A 1 99 ? -11.608 -2.958 16.020 1.00 97.94 99 LYS A N 1
ATOM 782 C CA . LYS A 1 99 ? -10.741 -4.028 16.542 1.00 97.94 99 LYS A CA 1
ATOM 783 C C . LYS A 1 99 ? -11.565 -5.214 17.037 1.00 97.94 99 LYS A C 1
ATOM 785 O O . LYS A 1 99 ? -11.286 -6.349 16.657 1.00 97.94 99 LYS A O 1
ATOM 790 N N . ASN A 1 100 ? -12.629 -4.952 17.797 1.00 98.25 100 ASN A N 1
ATOM 791 C CA . ASN A 1 100 ? -13.538 -5.996 18.271 1.00 98.25 100 ASN A CA 1
ATOM 792 C C . ASN A 1 100 ? -14.235 -6.733 17.115 1.00 98.25 100 ASN A C 1
ATOM 794 O O . ASN A 1 100 ? -14.343 -7.954 17.147 1.00 98.25 100 ASN A O 1
ATOM 798 N N . LEU A 1 101 ? -14.661 -6.023 16.063 1.00 98.44 101 LEU A N 1
ATOM 799 C CA . LEU A 1 101 ? -15.274 -6.636 14.872 1.00 98.44 101 LEU A CA 1
ATOM 800 C C . LEU A 1 101 ? -14.301 -7.499 14.051 1.00 98.44 101 LEU A C 1
ATOM 802 O O . LEU A 1 101 ? -14.737 -8.350 13.267 1.00 98.44 101 LEU A O 1
ATOM 806 N N . LEU A 1 102 ? -12.998 -7.251 14.184 1.00 98.25 102 LEU A N 1
ATOM 807 C CA . LEU A 1 102 ? -11.942 -7.920 13.429 1.00 98.25 102 LEU A CA 1
ATOM 808 C C . LEU A 1 102 ? -11.167 -8.960 14.244 1.00 98.25 102 LEU A C 1
ATOM 810 O O . LEU A 1 102 ? -10.350 -9.659 13.650 1.00 98.25 102 LEU A O 1
ATOM 814 N N . VAL A 1 103 ? -11.434 -9.114 15.546 1.00 97.69 103 VAL A N 1
ATOM 815 C CA . VAL A 1 103 ? -10.644 -9.967 16.454 1.00 97.69 103 VAL A CA 1
ATOM 816 C C . VAL A 1 103 ? -10.453 -11.387 15.913 1.00 97.69 103 VAL A C 1
ATOM 818 O O . VAL A 1 103 ? -9.320 -11.837 15.753 1.00 97.69 103 VAL A O 1
ATOM 821 N N . ASP A 1 104 ? -11.538 -12.047 15.505 1.00 98.12 104 ASP A N 1
ATOM 822 C CA . ASP A 1 104 ? -11.488 -13.412 14.971 1.00 98.12 104 ASP A CA 1
ATOM 823 C C . ASP A 1 104 ? -10.800 -13.467 13.605 1.00 98.12 104 ASP A C 1
ATOM 825 O O . ASP A 1 104 ? -10.085 -14.415 13.293 1.00 98.12 104 ASP A O 1
ATOM 829 N N . THR A 1 105 ? -10.999 -12.433 12.782 1.00 97.75 105 THR A N 1
ATOM 830 C CA . THR A 1 105 ? -10.407 -12.356 11.439 1.00 97.75 105 THR A CA 1
ATOM 831 C C . THR A 1 105 ? -8.888 -12.198 11.523 1.00 97.75 105 THR A C 1
ATOM 833 O O . THR A 1 105 ? -8.162 -12.870 10.796 1.00 97.75 105 THR A O 1
ATOM 836 N N . ILE A 1 106 ? -8.405 -11.340 12.426 1.00 97.06 106 ILE A N 1
ATOM 837 C CA . ILE A 1 106 ? -6.975 -11.091 12.649 1.00 97.06 106 ILE A CA 1
ATOM 838 C C . ILE A 1 106 ? -6.320 -12.311 13.305 1.00 97.06 106 ILE A C 1
ATOM 840 O O . ILE A 1 106 ? -5.235 -12.717 12.891 1.00 97.06 106 ILE A O 1
ATOM 844 N N . ALA A 1 107 ? -6.988 -12.944 14.275 1.00 96.50 107 ALA A N 1
ATOM 845 C CA . ALA A 1 107 ? -6.476 -14.145 14.935 1.00 96.50 107 ALA A CA 1
ATOM 846 C C . ALA A 1 107 ? -6.295 -15.329 13.967 1.00 96.50 107 ALA A C 1
ATOM 848 O O . ALA A 1 107 ? -5.375 -16.127 14.133 1.00 96.50 107 ALA A O 1
ATOM 849 N N . GLN A 1 108 ? -7.147 -15.436 12.943 1.00 97.00 108 GLN A N 1
ATOM 850 C CA . GLN A 1 108 ? -7.058 -16.483 11.920 1.00 97.00 108 GLN A CA 1
ATOM 851 C C . GLN A 1 108 ? -6.020 -16.190 10.824 1.00 97.00 108 GLN A C 1
ATOM 853 O O . GLN A 1 108 ? -5.685 -17.091 10.053 1.00 97.00 108 GLN A O 1
ATOM 858 N N . TYR A 1 109 ? -5.522 -14.954 10.715 1.00 96.06 109 TYR A N 1
ATOM 859 C CA . TYR A 1 109 ? -4.595 -14.572 9.653 1.00 96.06 109 TYR A CA 1
ATOM 860 C C . TYR A 1 109 ? -3.142 -14.938 10.021 1.00 96.06 109 TYR A C 1
ATOM 862 O O . TYR A 1 109 ? -2.659 -14.528 11.081 1.00 96.06 109 TYR A O 1
ATOM 870 N N . PRO A 1 110 ? -2.408 -15.683 9.171 1.00 93.69 110 PRO A N 1
ATOM 871 C CA . PRO A 1 110 ? -1.029 -16.071 9.459 1.00 93.69 110 PRO A CA 1
ATOM 872 C C . PRO A 1 110 ? -0.105 -14.846 9.505 1.00 93.69 110 PRO A C 1
ATOM 874 O O . PRO A 1 110 ? -0.128 -14.002 8.617 1.00 93.69 110 PRO A O 1
ATOM 877 N N . GLY A 1 111 ? 0.715 -14.739 10.553 1.00 89.69 111 GLY A N 1
ATOM 878 C CA . GLY A 1 111 ? 1.644 -13.614 10.716 1.00 89.69 111 GLY A CA 1
ATOM 879 C C . GLY A 1 111 ? 0.996 -12.308 11.1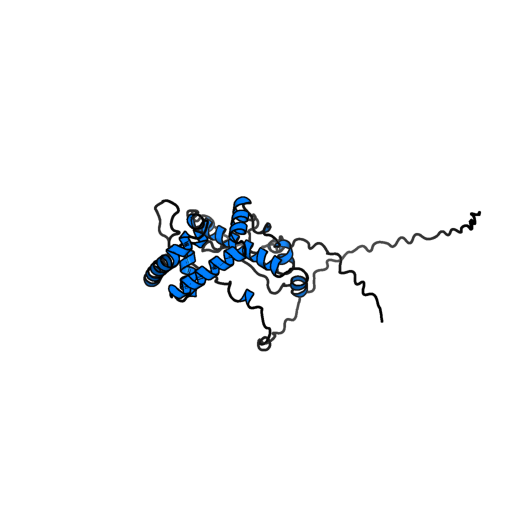93 1.00 89.69 111 GLY A C 1
ATOM 880 O O . GLY A 1 111 ? 1.633 -11.257 11.146 1.00 89.69 111 GLY A O 1
ATOM 881 N N . SER A 1 112 ? -0.241 -12.343 11.701 1.00 92.19 112 SER A N 1
ATOM 882 C CA . SER A 1 112 ? -0.907 -11.145 12.235 1.00 92.19 112 SER A CA 1
ATOM 883 C C . SER A 1 112 ? -0.115 -10.443 13.344 1.00 92.19 112 SER A C 1
ATOM 885 O O . SER A 1 112 ? -0.055 -9.217 13.383 1.00 92.19 112 SER A O 1
ATOM 887 N N . ASN A 1 113 ? 0.585 -11.210 14.183 1.00 90.31 113 ASN A N 1
ATOM 888 C CA . ASN A 1 113 ? 1.427 -10.680 15.260 1.00 90.31 113 ASN A CA 1
ATOM 889 C C . ASN A 1 113 ? 2.773 -10.102 14.783 1.00 90.31 113 ASN A C 1
ATOM 891 O O . ASN A 1 113 ? 3.428 -9.388 15.538 1.00 90.31 113 ASN A O 1
ATOM 895 N N . THR A 1 114 ? 3.219 -10.429 13.567 1.00 90.50 114 THR A N 1
ATOM 896 C CA . THR A 1 114 ? 4.527 -10.005 13.034 1.00 90.50 114 THR A CA 1
ATOM 897 C C . THR A 1 114 ? 4.425 -8.836 12.059 1.00 90.50 114 THR A C 1
ATOM 899 O O . THR A 1 114 ? 5.456 -8.306 11.657 1.00 90.50 114 THR A O 1
ATOM 902 N N . MET A 1 115 ? 3.205 -8.427 11.693 1.00 92.31 115 MET A N 1
ATOM 903 C CA . MET A 1 115 ? 2.937 -7.406 10.675 1.00 92.31 115 MET A CA 1
ATOM 904 C C . MET A 1 115 ? 2.152 -6.200 11.235 1.00 92.31 115 MET A C 1
ATOM 906 O O . MET A 1 115 ? 0.999 -5.969 10.848 1.00 92.31 115 MET A O 1
ATOM 910 N N . PRO A 1 116 ? 2.735 -5.408 12.159 1.00 91.25 116 PRO A N 1
ATOM 911 C CA . PRO A 1 116 ? 2.062 -4.252 12.765 1.00 91.25 116 PRO A CA 1
ATOM 912 C C . PRO A 1 116 ? 1.672 -3.168 11.747 1.00 91.25 116 PRO A C 1
ATOM 914 O O . PRO A 1 116 ? 0.684 -2.469 11.920 1.00 91.25 116 PRO A O 1
ATOM 917 N N . GLU A 1 117 ? 2.372 -3.041 10.629 1.00 89.81 117 GLU A N 1
ATOM 918 C CA . GLU A 1 117 ? 1.995 -2.148 9.527 1.00 89.81 117 GLU A CA 1
ATOM 919 C C . GLU A 1 117 ? 0.722 -2.569 8.769 1.00 89.81 117 GLU A C 1
ATOM 921 O O . GLU A 1 117 ? 0.125 -1.747 8.061 1.00 89.81 117 GLU A O 1
ATOM 926 N N . VAL A 1 118 ? 0.314 -3.837 8.889 1.00 94.06 118 VAL A N 1
ATOM 927 C CA . VAL A 1 118 ? -0.911 -4.382 8.285 1.00 94.06 118 VAL A CA 1
ATOM 928 C C . VAL A 1 118 ? -2.039 -4.434 9.315 1.00 94.06 118 VAL A C 1
ATOM 930 O O . VAL A 1 118 ? -3.162 -4.046 9.004 1.00 94.06 118 VAL A O 1
ATOM 933 N N . PHE A 1 119 ? -1.752 -4.877 10.541 1.00 95.06 119 PHE A N 1
ATOM 934 C CA . PHE A 1 119 ? -2.770 -5.116 11.575 1.00 95.06 119 PHE A CA 1
ATOM 935 C C . PHE A 1 119 ? -2.800 -4.074 12.695 1.00 95.06 119 PHE A C 1
ATOM 937 O O . PHE A 1 119 ? -3.685 -4.118 13.545 1.00 95.06 119 PHE A O 1
ATOM 944 N N . GLY A 1 120 ? -1.854 -3.140 12.709 1.00 93.69 120 GLY A N 1
ATOM 945 C CA . GLY A 1 120 ? -1.753 -2.111 13.734 1.00 93.69 120 GLY A CA 1
ATOM 946 C C . GLY A 1 120 ? -2.728 -0.955 13.542 1.00 93.69 120 GLY A C 1
ATOM 947 O O . GLY A 1 120 ? -3.319 -0.741 12.478 1.00 93.69 120 GLY A O 1
ATOM 948 N N . ASP A 1 121 ? -2.846 -0.166 14.603 1.00 94.81 121 ASP A N 1
ATOM 949 C CA . ASP A 1 121 ? -3.841 0.893 14.760 1.00 94.81 121 ASP A CA 1
ATOM 950 C C . ASP A 1 121 ? -3.821 1.917 13.627 1.00 94.81 121 ASP A C 1
ATOM 952 O O . ASP A 1 121 ? -4.877 2.291 13.122 1.00 94.81 121 ASP A O 1
ATOM 956 N N . VAL A 1 122 ? -2.633 2.320 13.165 1.00 92.25 122 VAL A N 1
ATOM 957 C CA . VAL A 1 122 ? -2.488 3.277 12.058 1.00 92.25 122 VAL A CA 1
ATOM 958 C C . VAL A 1 122 ? -3.166 2.757 10.788 1.00 92.25 122 VAL A C 1
ATOM 960 O O . VAL A 1 122 ? -3.886 3.509 10.128 1.00 92.25 122 VAL A O 1
ATOM 963 N N . ARG A 1 123 ? -3.011 1.465 10.457 1.00 94.44 123 ARG A N 1
ATOM 964 C CA . ARG A 1 123 ? -3.666 0.878 9.279 1.00 94.44 123 ARG A CA 1
ATOM 965 C C . ARG A 1 123 ? -5.176 0.854 9.447 1.00 94.44 123 ARG A C 1
ATOM 967 O O . ARG A 1 123 ? -5.898 1.252 8.535 1.00 94.44 123 ARG A O 1
ATOM 974 N N . LEU A 1 124 ? -5.652 0.398 10.600 1.00 96.75 124 LEU A N 1
ATOM 975 C CA . LEU A 1 124 ? -7.082 0.311 10.891 1.00 96.75 124 LEU A CA 1
ATOM 976 C C . LEU A 1 124 ? -7.746 1.697 10.865 1.00 96.75 124 LEU A C 1
ATOM 978 O O . LEU A 1 124 ? -8.833 1.853 10.306 1.00 96.75 124 LEU A O 1
ATOM 982 N N . LEU A 1 125 ? -7.058 2.726 11.365 1.00 96.50 125 LEU A N 1
ATOM 983 C CA . LEU A 1 125 ? -7.487 4.122 11.268 1.00 96.50 125 LEU A CA 1
ATOM 984 C C . LEU A 1 125 ? -7.600 4.602 9.816 1.00 96.50 125 LEU A C 1
ATOM 986 O O . LEU A 1 125 ? -8.533 5.339 9.498 1.00 96.50 125 LEU A O 1
ATOM 990 N N . MET A 1 126 ? -6.715 4.173 8.907 1.00 95.31 126 MET A N 1
ATOM 991 C CA . MET A 1 126 ? -6.858 4.502 7.481 1.00 95.31 126 MET A CA 1
ATOM 992 C C . MET A 1 126 ? -8.166 3.947 6.905 1.00 95.31 126 MET A C 1
ATOM 994 O O . MET A 1 126 ? -8.886 4.679 6.224 1.00 95.31 126 MET A O 1
ATOM 998 N N . PHE A 1 127 ? -8.514 2.693 7.212 1.00 97.94 127 PHE A N 1
ATOM 999 C CA . PHE A 1 127 ? -9.784 2.101 6.775 1.00 97.94 127 PHE A CA 1
ATOM 1000 C C . PHE A 1 127 ? -10.993 2.819 7.386 1.00 97.94 127 PHE A C 1
ATOM 1002 O O . PHE A 1 127 ? -11.962 3.086 6.675 1.00 97.94 127 PHE A O 1
ATOM 1009 N N . LEU A 1 128 ? -10.928 3.217 8.662 1.00 98.00 128 LEU A N 1
ATOM 1010 C CA . LEU A 1 128 ? -11.981 4.027 9.286 1.00 98.00 128 LEU A CA 1
ATOM 1011 C C . LEU A 1 128 ? -12.179 5.366 8.585 1.00 98.00 128 LEU A C 1
ATOM 1013 O O . LEU A 1 128 ? -13.312 5.726 8.267 1.00 98.00 128 LEU A O 1
ATOM 1017 N N . ARG A 1 129 ? -11.093 6.086 8.294 1.00 97.00 129 ARG A N 1
ATOM 1018 C CA . ARG A 1 129 ? -11.159 7.389 7.619 1.00 97.00 129 ARG A CA 1
ATOM 1019 C C . ARG A 1 129 ? -11.786 7.265 6.229 1.00 97.00 129 ARG A C 1
ATOM 1021 O O . ARG A 1 129 ? -12.670 8.050 5.887 1.00 97.00 129 ARG A O 1
ATOM 1028 N N . VAL A 1 130 ? -11.425 6.231 5.465 1.00 96.94 130 VAL A N 1
ATOM 1029 C CA . VAL A 1 130 ? -12.059 5.914 4.167 1.00 96.94 130 VAL A CA 1
ATOM 1030 C C . VAL A 1 130 ? -13.542 5.583 4.323 1.00 96.94 130 VAL A C 1
ATOM 1032 O O . VAL A 1 130 ? -14.378 6.019 3.526 1.00 96.94 130 VAL A O 1
ATOM 1035 N N . ALA A 1 131 ? -13.891 4.851 5.377 1.00 97.88 131 ALA A N 1
ATOM 1036 C CA . ALA A 1 131 ? -15.262 4.503 5.714 1.00 97.88 131 ALA A CA 1
ATOM 1037 C C . ALA A 1 131 ? -16.052 5.647 6.379 1.00 97.88 131 ALA A C 1
ATOM 1039 O O . ALA A 1 131 ? -17.205 5.434 6.745 1.00 97.88 131 ALA A O 1
ATOM 1040 N N . LYS A 1 132 ? -15.484 6.858 6.506 1.00 97.25 132 LYS A N 1
ATOM 1041 C CA . LYS A 1 132 ? -16.092 8.006 7.206 1.00 97.25 132 LYS A CA 1
ATOM 1042 C C . LYS A 1 132 ? -16.465 7.686 8.663 1.00 97.25 132 LYS A C 1
ATOM 1044 O O . LYS A 1 132 ? -17.536 8.069 9.126 1.00 97.25 132 LYS A O 1
ATOM 1049 N N . ASN A 1 133 ? -15.575 6.993 9.371 1.00 97.56 133 ASN A N 1
ATOM 1050 C CA . ASN A 1 133 ? -15.724 6.548 10.760 1.00 97.56 133 ASN A CA 1
ATOM 1051 C C . ASN A 1 133 ? -16.871 5.552 11.011 1.00 97.56 133 ASN A C 1
ATOM 1053 O O . ASN A 1 133 ? -17.324 5.431 12.145 1.00 97.56 133 ASN A O 1
ATOM 1057 N N . ASP A 1 134 ? -17.318 4.816 9.988 1.00 98.38 134 ASP A N 1
ATOM 1058 C CA . ASP A 1 134 ? -18.210 3.658 10.140 1.00 98.38 134 ASP A CA 1
ATOM 1059 C C . ASP A 1 134 ? -17.382 2.373 10.377 1.00 98.38 134 ASP A C 1
ATOM 1061 O O . ASP A 1 134 ? -16.744 1.879 9.435 1.00 98.38 134 ASP A O 1
ATOM 1065 N N . PRO A 1 135 ? -17.383 1.795 11.600 1.00 98.56 135 PRO A N 1
ATOM 1066 C CA . PRO A 1 135 ? -16.586 0.610 11.912 1.00 98.56 135 PRO A CA 1
ATOM 1067 C C . PRO A 1 135 ? -17.022 -0.636 11.139 1.00 98.56 135 PRO A C 1
ATOM 1069 O O . PRO A 1 135 ? -16.182 -1.462 10.792 1.00 98.56 135 PRO A O 1
ATOM 1072 N N . GLN A 1 136 ? -18.313 -0.785 10.832 1.00 98.56 136 GLN A N 1
ATOM 1073 C CA . GLN A 1 136 ? -18.814 -1.976 10.148 1.00 98.56 136 GLN A CA 1
ATOM 1074 C C . GLN A 1 136 ? -18.388 -1.972 8.680 1.00 98.56 136 GLN A C 1
ATOM 1076 O O . GLN A 1 136 ? -17.938 -2.993 8.150 1.00 98.56 136 GLN A O 1
ATOM 1081 N N . LYS A 1 137 ? -18.485 -0.808 8.030 1.00 98.44 137 LYS A N 1
ATOM 1082 C CA . LYS A 1 137 ? -18.003 -0.631 6.659 1.00 98.44 137 LYS A CA 1
ATOM 1083 C C . LYS A 1 137 ? -16.486 -0.802 6.575 1.00 98.44 137 LYS A C 1
ATOM 1085 O O . LYS A 1 137 ? -16.017 -1.510 5.684 1.00 98.44 137 LYS A O 1
ATOM 1090 N N . ALA A 1 138 ? -15.735 -0.220 7.513 1.00 98.50 138 ALA A N 1
ATOM 1091 C CA . ALA A 1 138 ? -14.285 -0.391 7.591 1.00 98.50 138 ALA A CA 1
ATOM 1092 C C . ALA A 1 138 ? -13.891 -1.865 7.788 1.00 98.50 138 ALA A C 1
ATOM 1094 O O . ALA A 1 138 ? -12.985 -2.348 7.113 1.00 98.50 138 ALA A O 1
ATOM 1095 N N . ALA A 1 139 ? -14.604 -2.606 8.646 1.00 98.62 139 ALA A N 1
ATOM 1096 C CA . ALA A 1 139 ? -14.353 -4.028 8.874 1.00 98.62 139 ALA A CA 1
ATOM 1097 C C . ALA A 1 139 ? -14.549 -4.864 7.601 1.00 98.62 139 ALA A C 1
ATOM 1099 O O . ALA A 1 139 ? -13.734 -5.737 7.306 1.00 98.62 139 ALA A O 1
ATOM 1100 N N . ASN A 1 140 ? -15.603 -4.592 6.825 1.00 98.38 140 ASN A N 1
ATOM 1101 C CA . ASN A 1 140 ? -15.848 -5.289 5.561 1.00 98.38 140 ASN A CA 1
ATOM 1102 C C . ASN A 1 140 ? -14.749 -4.985 4.531 1.00 98.38 140 ASN A C 1
ATOM 1104 O O . ASN A 1 140 ? -14.186 -5.913 3.956 1.00 98.38 140 ASN A O 1
ATOM 1108 N N . GLN A 1 141 ? -14.372 -3.712 4.375 1.00 98.38 141 GLN A N 1
ATOM 1109 C CA . GLN A 1 141 ? -13.276 -3.306 3.485 1.00 98.38 141 GLN A CA 1
ATOM 1110 C C . GLN A 1 141 ? -11.935 -3.934 3.892 1.00 98.38 141 GLN A C 1
ATOM 1112 O O . GLN A 1 141 ? -11.159 -4.354 3.036 1.00 98.38 141 GLN A O 1
ATOM 1117 N N . PHE A 1 142 ? -11.661 -4.039 5.196 1.00 98.25 142 PHE A N 1
ATOM 1118 C CA . PHE A 1 142 ? -10.451 -4.692 5.690 1.00 98.25 142 PHE A CA 1
ATOM 1119 C C . PHE A 1 142 ? -10.455 -6.198 5.394 1.00 98.25 142 PHE A C 1
ATOM 1121 O O . PHE A 1 142 ? -9.446 -6.745 4.961 1.00 98.25 142 PHE A O 1
ATOM 1128 N N . LYS A 1 143 ? -11.599 -6.877 5.554 1.00 98.38 143 LYS A N 1
ATOM 1129 C CA . LYS A 1 143 ? -11.750 -8.298 5.194 1.00 98.38 143 LYS A CA 1
ATOM 1130 C C . LYS A 1 143 ? -11.518 -8.536 3.701 1.00 98.38 143 LYS A C 1
ATOM 1132 O O . LYS A 1 143 ? -10.792 -9.462 3.347 1.00 98.38 143 LYS A O 1
ATOM 1137 N N . GLU A 1 144 ? -12.082 -7.692 2.840 1.00 98.12 144 GLU A N 1
ATOM 1138 C CA . GLU A 1 144 ? -11.847 -7.729 1.388 1.00 98.12 144 GLU A CA 1
ATOM 1139 C C . GLU A 1 144 ? -10.365 -7.520 1.056 1.00 98.12 144 GLU A C 1
ATOM 1141 O O . GLU A 1 144 ? -9.793 -8.261 0.259 1.00 98.12 144 GLU A O 1
ATOM 1146 N N . PHE A 1 145 ? -9.711 -6.577 1.735 1.00 97.69 145 PHE A N 1
ATOM 1147 C CA . PHE A 1 145 ? -8.274 -6.359 1.607 1.00 97.69 145 PHE A CA 1
ATOM 1148 C C . PHE A 1 145 ? -7.454 -7.603 1.988 1.00 97.69 145 PHE A C 1
ATOM 1150 O O . PHE A 1 145 ? -6.544 -7.973 1.249 1.00 97.69 145 PHE A O 1
ATOM 1157 N N . LEU A 1 146 ? -7.786 -8.299 3.081 1.00 97.62 146 LEU A N 1
ATOM 1158 C CA . LEU A 1 146 ? -7.101 -9.542 3.468 1.00 97.62 146 LEU A CA 1
ATOM 1159 C C . LEU A 1 146 ? -7.338 -10.691 2.475 1.00 97.62 146 LEU A C 1
ATOM 1161 O O . LEU A 1 146 ? -6.457 -11.528 2.276 1.00 97.62 146 LEU A O 1
ATOM 1165 N N . VAL A 1 147 ? -8.512 -10.756 1.842 1.00 97.56 147 VAL A N 1
ATOM 1166 C CA . VAL A 1 147 ? -8.764 -11.700 0.740 1.00 97.56 147 VAL A CA 1
ATOM 1167 C C . VAL A 1 147 ? -7.850 -11.374 -0.439 1.00 97.56 147 VAL A C 1
ATOM 1169 O O . VAL A 1 147 ? -7.097 -12.245 -0.868 1.00 97.56 147 VAL A O 1
ATOM 1172 N N . TRP A 1 148 ? -7.826 -10.113 -0.874 1.00 97.38 148 TRP A N 1
ATOM 1173 C CA . TRP A 1 148 ? -6.967 -9.653 -1.965 1.00 97.38 148 TRP A CA 1
ATOM 1174 C C . TRP A 1 148 ? -5.476 -9.924 -1.699 1.00 97.38 148 TRP A C 1
ATOM 1176 O O . TRP A 1 148 ? -4.771 -10.402 -2.589 1.00 97.38 148 TRP A O 1
ATOM 1186 N N . ARG A 1 149 ? -4.993 -9.695 -0.467 1.00 97.75 149 ARG A N 1
ATOM 1187 C CA . ARG A 1 149 ? -3.598 -9.987 -0.085 1.00 97.75 149 ARG A CA 1
ATOM 1188 C C . ARG A 1 149 ? -3.233 -11.450 -0.317 1.00 97.75 149 ARG A C 1
ATOM 1190 O O . ARG A 1 149 ? -2.167 -11.731 -0.864 1.00 97.75 149 ARG A O 1
ATOM 1197 N N . ARG A 1 150 ? -4.119 -12.373 0.074 1.00 96.94 150 ARG A N 1
ATOM 1198 C CA . ARG A 1 150 ? -3.921 -13.815 -0.127 1.00 96.94 150 ARG A CA 1
ATOM 1199 C C . ARG A 1 150 ? -3.953 -14.181 -1.605 1.00 96.94 150 ARG A C 1
ATOM 1201 O O . ARG A 1 150 ? -3.059 -14.875 -2.070 1.00 96.94 150 ARG A O 1
ATOM 1208 N N . GLU A 1 151 ? -4.935 -13.678 -2.349 1.00 96.88 151 GLU A N 1
ATOM 1209 C CA . GLU A 1 151 ? -5.072 -13.945 -3.788 1.00 96.88 151 GLU A CA 1
ATOM 1210 C C . GLU A 1 151 ? -3.854 -13.478 -4.594 1.00 96.88 151 GLU A C 1
ATOM 1212 O O . GLU A 1 151 ? -3.454 -14.134 -5.555 1.00 96.88 151 GLU A O 1
ATOM 1217 N N . ARG A 1 152 ? -3.240 -12.358 -4.195 1.00 97.06 152 ARG A N 1
ATOM 1218 C CA . ARG A 1 152 ? -2.062 -11.783 -4.858 1.00 97.06 152 ARG A CA 1
ATOM 1219 C C . ARG A 1 152 ? -0.726 -12.186 -4.229 1.00 97.06 152 ARG A C 1
ATOM 1221 O O . ARG A 1 152 ? 0.303 -11.684 -4.664 1.00 97.06 152 ARG A O 1
ATOM 1228 N N . ASN A 1 153 ? -0.721 -13.088 -3.245 1.00 97.06 153 ASN A N 1
ATOM 1229 C CA . ASN A 1 153 ? 0.482 -13.528 -2.524 1.00 97.06 153 ASN A CA 1
ATOM 1230 C C . ASN A 1 153 ? 1.331 -12.365 -1.968 1.00 97.06 153 ASN A C 1
ATOM 1232 O O . ASN A 1 153 ? 2.562 -12.416 -1.982 1.00 97.06 153 ASN A O 1
ATOM 1236 N N . VAL A 1 154 ? 0.680 -11.311 -1.468 1.00 97.62 154 VAL A N 1
ATOM 1237 C CA . VAL A 1 154 ? 1.358 -10.082 -1.020 1.00 97.62 154 VAL A CA 1
ATOM 1238 C C . VAL A 1 154 ? 2.282 -10.345 0.171 1.00 97.62 154 VAL A C 1
ATOM 1240 O O . VAL A 1 154 ? 3.346 -9.742 0.276 1.00 97.62 154 VAL A O 1
ATOM 1243 N N . ASP A 1 155 ? 1.927 -11.289 1.040 1.00 96.88 155 ASP A N 1
ATOM 1244 C CA . ASP A 1 155 ? 2.755 -11.628 2.201 1.00 96.88 155 ASP A CA 1
ATOM 1245 C C . ASP A 1 155 ? 4.069 -12.308 1.789 1.00 96.88 155 ASP A C 1
ATOM 1247 O O . ASP A 1 155 ? 5.112 -12.021 2.366 1.00 96.88 155 ASP A O 1
ATOM 1251 N N . LYS A 1 156 ? 4.063 -13.105 0.714 1.00 97.00 156 LYS A N 1
ATOM 1252 C CA . LYS A 1 156 ? 5.294 -13.683 0.155 1.00 97.00 156 LYS A CA 1
ATOM 1253 C C . LYS A 1 156 ? 6.191 -12.610 -0.466 1.00 97.00 156 LYS A C 1
ATOM 1255 O O . LYS A 1 156 ? 7.406 -12.662 -0.323 1.00 97.00 156 LYS A O 1
ATOM 1260 N N . ILE A 1 157 ? 5.596 -11.629 -1.149 1.00 97.69 157 ILE A N 1
ATOM 1261 C CA . ILE A 1 157 ? 6.320 -10.459 -1.674 1.00 97.69 157 ILE A CA 1
ATOM 1262 C C . ILE A 1 157 ? 6.985 -9.694 -0.525 1.00 97.69 157 ILE A C 1
ATOM 1264 O O . ILE A 1 157 ? 8.135 -9.275 -0.622 1.00 97.69 157 ILE A O 1
ATOM 1268 N N . ARG A 1 158 ? 6.271 -9.537 0.588 1.00 96.25 158 ARG A N 1
ATOM 1269 C CA . ARG A 1 158 ? 6.778 -8.884 1.791 1.00 96.25 158 ARG A CA 1
ATOM 1270 C C . ARG A 1 158 ? 7.941 -9.644 2.428 1.00 96.25 158 ARG A C 1
ATOM 1272 O O . ARG A 1 158 ? 8.945 -9.019 2.762 1.00 96.25 158 ARG A O 1
ATOM 1279 N N . GLU A 1 159 ? 7.816 -10.961 2.581 1.00 95.88 159 GLU A N 1
ATOM 1280 C CA . GLU A 1 159 ? 8.909 -11.835 3.029 1.00 95.88 159 GLU A CA 1
ATOM 1281 C C . GLU A 1 159 ? 10.134 -11.668 2.122 1.00 95.88 159 GLU A C 1
ATOM 1283 O O . GLU A 1 159 ? 11.225 -11.406 2.618 1.00 95.88 159 GLU A O 1
ATOM 1288 N N . ASP A 1 160 ? 9.938 -11.679 0.801 1.00 97.62 160 ASP A N 1
ATOM 1289 C CA . ASP A 1 160 ? 11.005 -11.498 -0.188 1.00 97.62 160 ASP A CA 1
ATOM 1290 C C . ASP A 1 160 ? 11.735 -10.151 -0.043 1.00 97.62 160 ASP A C 1
ATOM 1292 O O . ASP A 1 160 ? 12.965 -10.086 -0.109 1.00 97.62 160 ASP A O 1
ATOM 1296 N N . ILE A 1 161 ? 10.989 -9.066 0.194 1.00 96.81 161 ILE A N 1
ATOM 1297 C CA . ILE A 1 161 ? 11.554 -7.731 0.441 1.00 96.81 161 ILE A CA 1
ATOM 1298 C C . ILE A 1 161 ? 12.423 -7.733 1.704 1.00 96.81 161 ILE A C 1
ATOM 1300 O O . ILE A 1 161 ? 13.530 -7.189 1.685 1.00 96.81 161 ILE A O 1
ATOM 1304 N N . LEU A 1 162 ? 11.926 -8.328 2.792 1.00 94.69 162 LEU A N 1
ATOM 1305 C CA . LEU A 1 162 ? 12.616 -8.375 4.082 1.00 94.69 162 LEU A CA 1
ATOM 1306 C C . LEU A 1 162 ? 13.863 -9.263 4.034 1.00 94.69 162 LEU A C 1
ATOM 1308 O O . LEU A 1 162 ? 14.924 -8.846 4.493 1.00 94.69 162 LEU A O 1
ATOM 1312 N N . GLU A 1 163 ? 13.757 -10.457 3.451 1.00 95.88 163 GLU A N 1
ATOM 1313 C CA . GLU A 1 163 ? 14.859 -11.417 3.336 1.00 95.88 163 GLU A CA 1
ATOM 1314 C C . GLU A 1 163 ? 16.007 -10.876 2.481 1.00 95.88 163 GLU A C 1
ATOM 1316 O O . GLU A 1 163 ? 17.178 -11.058 2.821 1.00 95.88 163 GLU A O 1
ATOM 1321 N N . LYS A 1 164 ? 15.686 -10.182 1.384 1.00 96.31 164 LYS A N 1
ATOM 1322 C CA . LYS A 1 164 ? 16.687 -9.610 0.474 1.00 96.31 164 LYS A CA 1
ATOM 1323 C C . LYS A 1 164 ? 17.175 -8.227 0.889 1.00 96.31 164 LYS A C 1
ATOM 1325 O O . LYS A 1 164 ? 18.102 -7.721 0.262 1.00 96.31 164 LYS A O 1
ATOM 1330 N N . ASN A 1 165 ? 16.562 -7.610 1.904 1.00 93.94 165 ASN A N 1
ATOM 1331 C CA . ASN A 1 165 ? 16.753 -6.196 2.230 1.00 93.94 165 ASN A CA 1
ATOM 1332 C C . ASN A 1 165 ? 16.631 -5.307 0.973 1.00 93.94 165 ASN A C 1
ATOM 1334 O O . ASN A 1 165 ? 17.516 -4.512 0.653 1.00 93.94 165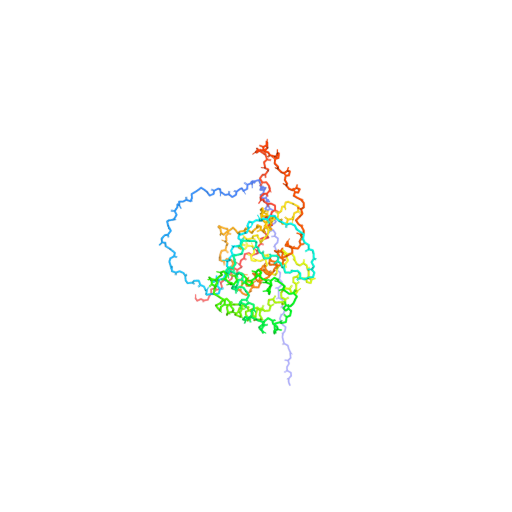 ASN A O 1
ATOM 1338 N N . MET A 1 166 ? 15.549 -5.524 0.220 1.00 94.69 166 MET A N 1
ATOM 1339 C CA . MET A 1 166 ? 15.379 -5.013 -1.140 1.00 94.69 166 MET A CA 1
ATOM 1340 C C . MET A 1 166 ? 15.323 -3.480 -1.186 1.00 94.69 166 MET A C 1
ATOM 1342 O O . MET A 1 166 ? 14.586 -2.837 -0.437 1.00 94.69 166 MET A O 1
ATOM 1346 N N . SER A 1 167 ? 16.053 -2.889 -2.129 1.00 92.06 167 SER A N 1
ATOM 1347 C CA . SER A 1 167 ? 15.963 -1.470 -2.476 1.00 92.06 167 SER A CA 1
ATOM 1348 C C . SER A 1 167 ? 14.967 -1.217 -3.618 1.00 92.06 167 SER A C 1
ATOM 1350 O O . SER A 1 167 ? 14.611 -2.117 -4.376 1.00 92.06 167 SER A O 1
ATOM 1352 N N . PHE A 1 168 ? 14.529 0.036 -3.791 1.00 91.12 168 PHE A N 1
ATOM 1353 C CA . PHE A 1 168 ? 13.597 0.398 -4.869 1.00 91.12 168 PHE A CA 1
ATOM 1354 C C . PHE A 1 168 ? 14.102 0.017 -6.270 1.00 91.12 168 PHE A C 1
ATOM 1356 O O . PHE A 1 168 ? 13.303 -0.369 -7.114 1.00 91.12 168 PHE A O 1
ATOM 1363 N N . ASP A 1 169 ? 15.413 0.079 -6.518 1.00 91.88 169 ASP A N 1
ATOM 1364 C CA . ASP A 1 169 ? 16.010 -0.218 -7.829 1.00 91.88 169 ASP A CA 1
ATOM 1365 C C . ASP A 1 169 ? 16.044 -1.723 -8.162 1.00 91.88 169 ASP A C 1
ATOM 1367 O O . ASP A 1 169 ? 16.304 -2.109 -9.309 1.00 91.88 169 ASP A O 1
ATOM 1371 N N . GLU A 1 170 ? 15.783 -2.566 -7.161 1.00 95.19 170 GLU A N 1
ATOM 1372 C CA . GLU A 1 170 ? 15.772 -4.031 -7.239 1.00 95.19 170 GLU A CA 1
ATOM 1373 C C . GLU A 1 170 ? 14.359 -4.610 -7.360 1.00 95.19 170 GLU A C 1
ATOM 1375 O O . GLU A 1 170 ? 14.206 -5.818 -7.545 1.00 95.19 170 GLU A O 1
ATOM 1380 N N . VAL A 1 171 ? 13.329 -3.760 -7.303 1.00 96.25 171 VAL A N 1
ATOM 1381 C CA . VAL A 1 171 ? 11.936 -4.181 -7.460 1.00 96.25 171 VAL A CA 1
ATOM 1382 C C . VAL A 1 171 ? 11.725 -4.848 -8.829 1.00 96.25 171 VAL A C 1
ATOM 1384 O O . VAL A 1 171 ? 12.139 -4.291 -9.856 1.00 96.25 171 VAL A O 1
ATOM 1387 N N . PRO A 1 172 ? 11.058 -6.017 -8.891 1.00 97.75 172 PRO A N 1
ATOM 1388 C CA . PRO A 1 172 ? 10.753 -6.683 -10.152 1.00 97.75 172 PRO A CA 1
ATOM 1389 C C . PRO A 1 172 ? 10.075 -5.752 -11.161 1.00 97.75 172 PRO A C 1
ATOM 1391 O O . PRO A 1 172 ? 9.222 -4.939 -10.815 1.00 97.75 172 PRO A O 1
ATOM 1394 N N . ASN A 1 173 ? 10.484 -5.855 -12.427 1.00 96.69 173 ASN A N 1
ATOM 1395 C CA . ASN A 1 173 ? 9.961 -5.083 -13.562 1.00 96.69 173 ASN A CA 1
ATOM 1396 C C . ASN A 1 173 ? 10.155 -3.551 -13.494 1.00 96.69 173 ASN A C 1
ATOM 1398 O O . ASN A 1 173 ? 9.863 -2.872 -14.483 1.00 96.69 173 ASN A O 1
ATOM 1402 N N . ILE A 1 174 ? 10.742 -2.988 -12.423 1.00 95.75 174 ILE A N 1
ATOM 1403 C CA . ILE A 1 174 ? 10.855 -1.529 -12.255 1.00 95.75 174 ILE A CA 1
ATOM 1404 C C . ILE A 1 174 ? 11.634 -0.857 -13.381 1.00 95.75 174 ILE A C 1
ATOM 1406 O O . ILE A 1 174 ? 11.199 0.160 -13.913 1.00 95.75 174 ILE A O 1
ATOM 1410 N N . LYS A 1 175 ? 12.756 -1.435 -13.820 1.00 94.81 175 LYS A N 1
ATOM 1411 C CA . LYS A 1 175 ? 13.588 -0.862 -14.894 1.00 94.81 175 LYS A CA 1
ATOM 1412 C C . LYS A 1 175 ? 12.859 -0.844 -16.236 1.00 94.81 175 LYS A C 1
ATOM 1414 O O . LYS A 1 175 ? 13.044 0.076 -17.027 1.00 94.81 175 LYS A O 1
ATOM 1419 N N . ARG A 1 176 ? 12.019 -1.852 -16.481 1.00 95.12 176 ARG A N 1
ATOM 1420 C CA . ARG A 1 176 ? 11.236 -1.977 -17.713 1.00 95.12 176 ARG A CA 1
ATOM 1421 C C . ARG A 1 176 ? 10.080 -0.981 -17.719 1.00 95.12 176 ARG A C 1
ATOM 1423 O O . ARG A 1 176 ? 9.941 -0.230 -18.677 1.00 95.12 176 ARG A O 1
ATOM 1430 N N . ALA A 1 177 ? 9.309 -0.915 -16.635 1.00 95.56 177 ALA A N 1
ATOM 1431 C CA . ALA A 1 177 ? 8.214 0.041 -16.503 1.00 95.56 177 ALA A CA 1
ATOM 1432 C C . ALA A 1 177 ? 8.715 1.494 -16.485 1.00 95.56 177 ALA A C 1
ATOM 1434 O O . ALA A 1 177 ? 8.191 2.330 -17.219 1.00 95.56 177 ALA A O 1
ATOM 1435 N N . SER A 1 178 ? 9.772 1.786 -15.718 1.00 94.06 178 SER A N 1
ATOM 1436 C CA . SER A 1 178 ? 10.310 3.148 -15.569 1.00 94.06 178 SER A CA 1
ATOM 1437 C C . SER A 1 178 ? 10.911 3.730 -16.853 1.00 94.06 178 SER A C 1
ATOM 1439 O O . SER A 1 178 ? 11.034 4.949 -16.985 1.00 94.06 178 SER A O 1
ATOM 1441 N N . TYR A 1 179 ? 11.239 2.881 -17.834 1.00 94.88 179 TYR A N 1
ATOM 1442 C CA . TYR A 1 179 ? 11.665 3.321 -19.161 1.00 94.88 179 TYR A CA 1
ATOM 1443 C C . TYR A 1 179 ? 10.565 4.103 -19.901 1.00 94.88 179 TYR A C 1
ATOM 1445 O O . TYR A 1 179 ? 10.856 5.126 -20.531 1.00 94.88 179 TYR A O 1
ATOM 1453 N N . TYR A 1 180 ? 9.317 3.631 -19.818 1.00 96.19 180 TYR A N 1
ATOM 1454 C CA . TYR A 1 180 ? 8.164 4.227 -20.505 1.00 96.19 180 TYR A CA 1
ATOM 1455 C C . TYR A 1 180 ? 7.328 5.132 -19.594 1.00 96.19 180 TYR A C 1
ATOM 1457 O O . TYR A 1 180 ? 6.765 6.121 -20.061 1.00 96.19 180 TYR A O 1
ATOM 1465 N N . LEU A 1 181 ? 7.264 4.810 -18.301 1.00 94.50 181 LEU A N 1
ATOM 1466 C CA . LEU A 1 181 ? 6.601 5.585 -17.260 1.00 94.50 181 LEU A CA 1
ATOM 1467 C C . LEU A 1 181 ? 7.682 6.190 -16.358 1.00 94.50 181 LEU A C 1
ATOM 1469 O O . LEU A 1 181 ? 8.099 5.543 -15.405 1.00 94.50 181 LEU A O 1
ATOM 1473 N N . PRO A 1 182 ? 8.183 7.404 -16.631 1.00 91.69 182 PRO A N 1
ATOM 1474 C CA . PRO A 1 182 ? 9.243 8.000 -15.827 1.00 91.69 182 PRO A CA 1
ATOM 1475 C C . PRO A 1 182 ? 8.705 8.416 -14.451 1.00 91.69 182 PRO A C 1
ATOM 1477 O O . PRO A 1 182 ? 8.314 9.565 -14.228 1.00 91.69 182 PRO A O 1
ATOM 1480 N N . PHE A 1 183 ? 8.700 7.464 -13.524 1.00 90.38 183 PHE A N 1
ATOM 1481 C CA . PHE A 1 183 ? 8.449 7.666 -12.107 1.00 90.38 183 PHE A CA 1
ATOM 1482 C C . PHE A 1 183 ? 9.720 7.360 -11.316 1.00 90.38 183 PHE A C 1
ATOM 1484 O O . PHE A 1 183 ? 10.528 6.513 -11.695 1.00 90.38 183 PHE A O 1
ATOM 1491 N N . ASN A 1 184 ? 9.912 8.085 -10.222 1.00 89.44 184 ASN A N 1
ATOM 1492 C CA . ASN A 1 184 ? 10.930 7.801 -9.232 1.00 89.44 184 ASN A CA 1
ATOM 1493 C C . ASN A 1 184 ? 10.214 7.528 -7.901 1.00 89.44 184 ASN A C 1
ATOM 1495 O O . ASN A 1 184 ? 9.654 8.469 -7.322 1.00 89.44 184 ASN A O 1
ATOM 1499 N N . PRO A 1 185 ? 10.209 6.267 -7.425 1.00 87.19 185 PRO A N 1
ATOM 1500 C CA . PRO A 1 185 ? 9.471 5.893 -6.226 1.00 87.19 185 PRO A CA 1
ATOM 1501 C C . PRO A 1 185 ? 10.036 6.533 -4.953 1.00 87.19 185 PRO A C 1
ATOM 1503 O O . PRO A 1 185 ? 9.331 6.657 -3.956 1.00 87.19 185 PRO A O 1
ATOM 1506 N N . CYS A 1 186 ? 11.300 6.955 -4.989 1.00 89.38 186 CYS A N 1
ATOM 1507 C CA . CYS A 1 186 ? 11.987 7.565 -3.870 1.00 89.38 186 CYS A CA 1
ATOM 1508 C C . CYS A 1 186 ? 13.087 8.478 -4.411 1.00 89.38 186 CYS A C 1
ATOM 1510 O O . CYS A 1 186 ? 14.159 8.006 -4.797 1.00 89.38 186 CYS A O 1
ATOM 1512 N N . LEU A 1 187 ? 12.825 9.788 -4.476 1.00 90.12 187 LEU A N 1
ATOM 1513 C CA . LEU A 1 187 ? 13.869 10.738 -4.852 1.00 90.12 187 LEU A CA 1
ATOM 1514 C C . LEU A 1 187 ? 15.060 10.588 -3.902 1.00 90.12 187 LEU A C 1
ATOM 1516 O O . LEU A 1 187 ? 14.876 10.461 -2.696 1.00 90.12 187 LEU A O 1
ATOM 1520 N N . ARG A 1 188 ? 16.274 10.623 -4.449 1.00 89.12 188 ARG A N 1
ATOM 1521 C CA . ARG A 1 188 ? 17.523 10.489 -3.696 1.00 89.12 188 ARG A CA 1
ATOM 1522 C C . ARG A 1 188 ? 18.388 11.728 -3.869 1.00 89.12 188 ARG A C 1
ATOM 1524 O O . ARG A 1 188 ? 18.297 12.414 -4.891 1.00 89.12 188 ARG A O 1
ATOM 1531 N N . ASP A 1 189 ? 19.202 12.021 -2.866 1.00 90.81 189 ASP A N 1
ATOM 1532 C CA . ASP A 1 189 ? 20.220 13.062 -2.939 1.00 90.81 189 ASP A CA 1
ATOM 1533 C C . ASP A 1 189 ? 21.444 12.593 -3.768 1.00 90.81 189 ASP A C 1
ATOM 1535 O O . ASP A 1 189 ? 21.485 11.446 -4.226 1.00 90.81 189 ASP A O 1
ATOM 1539 N N . PRO A 1 190 ? 22.457 13.449 -4.007 1.00 91.00 190 PRO A N 1
ATOM 1540 C CA . PRO A 1 190 ? 23.660 13.047 -4.740 1.00 91.00 190 PRO A CA 1
ATOM 1541 C C . PRO A 1 190 ? 24.493 11.938 -4.079 1.00 91.00 190 PRO A C 1
ATOM 1543 O O . PRO A 1 190 ? 25.308 11.327 -4.766 1.00 91.00 190 PRO A O 1
ATOM 1546 N N . ALA A 1 191 ? 24.323 11.688 -2.777 1.00 89.31 191 ALA A N 1
ATOM 1547 C CA . ALA A 1 191 ? 24.964 10.581 -2.069 1.00 89.31 191 ALA A CA 1
ATOM 1548 C C . ALA A 1 191 ? 24.177 9.263 -2.213 1.00 89.31 191 ALA A C 1
ATOM 1550 O O . ALA A 1 191 ? 24.691 8.206 -1.857 1.00 89.31 191 ALA A O 1
ATOM 1551 N N . GLY A 1 192 ? 22.966 9.311 -2.781 1.00 84.69 192 GLY A N 1
ATOM 1552 C CA . GLY A 1 192 ? 22.081 8.161 -2.956 1.00 84.69 192 GLY A CA 1
ATOM 1553 C C . GLY A 1 192 ? 21.097 7.960 -1.801 1.00 84.69 192 GLY A C 1
ATOM 1554 O O . GLY A 1 192 ? 20.318 7.001 -1.827 1.00 84.69 192 GLY A O 1
ATOM 1555 N N . GLU A 1 193 ? 21.077 8.861 -0.819 1.00 85.50 193 GLU A N 1
ATOM 1556 C CA . GLU A 1 193 ? 20.196 8.757 0.340 1.00 85.50 193 GLU A CA 1
ATOM 1557 C C . GLU A 1 193 ? 18.768 9.207 -0.004 1.00 85.50 193 GLU A C 1
ATOM 1559 O O . GLU A 1 193 ? 18.592 10.193 -0.727 1.00 85.50 193 GLU A O 1
ATOM 1564 N N . PRO A 1 194 ? 17.725 8.517 0.497 1.00 86.75 194 PRO A N 1
ATOM 1565 C CA . PRO A 1 194 ? 16.337 8.926 0.312 1.00 86.75 194 PRO A CA 1
ATOM 1566 C C . PRO A 1 194 ? 16.058 10.362 0.774 1.00 86.75 194 PRO A C 1
ATOM 1568 O O . PRO A 1 194 ? 16.208 10.694 1.951 1.00 86.75 194 PRO A O 1
ATOM 1571 N N . LEU A 1 195 ? 15.559 11.199 -0.134 1.00 89.38 195 LEU A N 1
ATOM 1572 C CA . LEU A 1 195 ? 15.027 12.512 0.200 1.00 89.38 195 LEU A CA 1
ATOM 1573 C C . LEU A 1 195 ? 13.690 12.361 0.918 1.00 89.38 195 LEU A C 1
ATOM 1575 O O . LEU A 1 195 ? 12.771 11.669 0.465 1.00 89.38 195 LEU A O 1
ATOM 1579 N N . ARG A 1 196 ? 13.579 13.083 2.028 1.00 87.75 196 ARG A N 1
ATOM 1580 C CA . ARG A 1 196 ? 12.376 13.143 2.847 1.00 87.75 196 ARG A CA 1
ATOM 1581 C C . ARG A 1 196 ? 11.838 14.563 2.900 1.00 87.75 196 ARG A C 1
ATOM 1583 O O . ARG A 1 196 ? 12.599 15.533 2.875 1.00 87.75 196 ARG A O 1
ATOM 1590 N N . ALA A 1 197 ? 10.520 14.687 2.967 1.00 89.06 197 ALA A N 1
ATOM 1591 C CA . ALA A 1 197 ? 9.875 15.942 3.304 1.00 89.06 197 ALA A CA 1
ATOM 1592 C C . ALA A 1 197 ? 10.097 16.275 4.792 1.00 89.06 197 ALA A C 1
ATOM 1594 O O . ALA A 1 197 ? 10.679 15.502 5.553 1.00 89.06 197 ALA A O 1
ATOM 1595 N N . LYS A 1 198 ? 9.641 17.459 5.218 1.00 86.75 198 LYS A N 1
ATOM 1596 C CA . LYS A 1 198 ? 9.819 17.932 6.605 1.00 86.75 198 LYS A CA 1
ATOM 1597 C C . LYS A 1 198 ? 9.149 17.035 7.648 1.00 86.75 198 LYS A C 1
ATOM 1599 O O . LYS A 1 198 ? 9.564 17.047 8.795 1.00 86.75 198 LYS A O 1
ATOM 1604 N N . ASP A 1 199 ? 8.122 16.298 7.245 1.00 79.50 199 ASP A N 1
ATOM 1605 C CA . ASP A 1 199 ? 7.400 15.329 8.067 1.00 79.50 199 ASP A CA 1
ATOM 1606 C C . ASP A 1 199 ? 8.000 13.911 7.986 1.00 79.50 199 ASP A C 1
ATOM 1608 O O . ASP A 1 199 ? 7.369 12.945 8.397 1.00 79.50 199 ASP A O 1
ATOM 1612 N N . GLY A 1 200 ? 9.195 13.752 7.408 1.00 83.25 200 GLY A N 1
ATOM 1613 C CA . GLY A 1 200 ? 9.855 12.454 7.266 1.00 83.25 200 GLY A CA 1
ATOM 1614 C C . GLY A 1 200 ? 9.289 11.565 6.153 1.00 83.25 200 GLY A C 1
ATOM 1615 O O . GLY A 1 200 ? 9.878 10.517 5.865 1.00 83.25 200 GLY A O 1
ATOM 1616 N N . SER A 1 201 ? 8.203 11.970 5.481 1.00 82.88 201 SER A N 1
ATOM 1617 C CA . SER A 1 201 ? 7.634 11.218 4.358 1.00 82.88 201 SER A CA 1
ATOM 1618 C C . SER A 1 201 ? 8.589 11.180 3.162 1.00 82.88 201 SER A C 1
ATOM 1620 O O . SER A 1 201 ? 9.372 12.104 2.933 1.00 82.88 201 SER A O 1
ATOM 1622 N N . PHE A 1 202 ? 8.554 10.092 2.391 1.00 86.19 202 PHE A N 1
ATOM 1623 C CA . PHE A 1 202 ? 9.361 9.977 1.177 1.00 86.19 202 PHE A CA 1
ATOM 1624 C C . PHE A 1 202 ? 8.823 10.875 0.073 1.00 86.19 202 PHE A C 1
ATOM 1626 O O . PHE A 1 202 ? 7.615 10.955 -0.148 1.00 86.19 202 PHE A O 1
ATOM 1633 N N . ILE A 1 203 ? 9.733 11.501 -0.672 1.00 89.06 203 ILE A N 1
ATOM 1634 C CA . ILE A 1 203 ? 9.344 12.293 -1.833 1.00 89.06 203 ILE A CA 1
ATOM 1635 C C . ILE A 1 203 ? 9.248 11.374 -3.053 1.00 89.06 203 ILE A C 1
ATOM 1637 O O . ILE A 1 203 ? 10.255 10.947 -3.620 1.00 89.06 203 ILE A O 1
ATOM 1641 N N . TYR A 1 204 ? 8.010 11.098 -3.450 1.00 89.88 204 TYR A N 1
ATOM 1642 C CA . TYR A 1 204 ? 7.647 10.396 -4.675 1.00 89.88 204 TYR A CA 1
ATOM 1643 C C . TYR A 1 204 ? 7.509 11.386 -5.840 1.00 89.88 204 TYR A C 1
ATOM 1645 O O . TYR A 1 204 ? 6.945 12.470 -5.667 1.00 89.88 204 TYR A O 1
ATOM 1653 N N . CYS A 1 205 ? 8.011 11.047 -7.031 1.00 92.12 205 CYS A N 1
ATOM 1654 C CA . CYS A 1 205 ? 7.939 11.942 -8.190 1.00 92.12 205 CYS A CA 1
ATOM 1655 C C . CYS A 1 205 ? 7.583 11.201 -9.480 1.00 92.12 205 CYS A C 1
ATOM 1657 O O . CYS A 1 205 ? 8.347 10.369 -9.961 1.00 92.12 205 CYS A O 1
ATOM 1659 N N . GLU A 1 206 ? 6.467 11.584 -10.095 1.00 91.81 206 GLU A N 1
ATOM 1660 C CA . GLU A 1 206 ? 6.056 11.140 -11.428 1.00 91.81 206 GLU A CA 1
ATOM 1661 C C . GLU A 1 206 ? 6.224 12.256 -12.456 1.00 91.81 206 GLU A C 1
ATOM 1663 O O . GLU A 1 206 ? 5.904 13.418 -12.200 1.00 91.81 206 GLU A O 1
ATOM 1668 N N . ARG A 1 207 ? 6.676 11.902 -13.662 1.00 91.38 207 ARG A N 1
ATOM 1669 C CA . ARG A 1 207 ? 6.771 12.826 -14.800 1.00 91.38 207 ARG A CA 1
ATOM 1670 C C . ARG A 1 207 ? 5.785 12.415 -15.885 1.00 91.38 207 ARG A C 1
ATOM 1672 O O . ARG A 1 207 ? 6.179 12.037 -16.984 1.00 91.38 207 ARG A O 1
ATOM 1679 N N . LEU A 1 208 ? 4.491 12.511 -15.578 1.00 90.94 208 LEU A N 1
ATOM 1680 C CA . LEU A 1 208 ? 3.416 12.029 -16.458 1.00 90.94 208 LEU A CA 1
ATOM 1681 C C . LEU A 1 208 ? 3.450 12.650 -17.869 1.00 90.94 208 LEU A C 1
ATOM 1683 O O . LEU A 1 208 ? 3.134 11.984 -18.848 1.00 90.94 208 LEU A O 1
ATOM 1687 N N . GLY A 1 209 ? 3.921 13.896 -18.005 1.00 93.69 209 GLY A N 1
ATOM 1688 C CA . GLY A 1 209 ? 4.097 14.554 -19.309 1.00 93.69 209 GLY A CA 1
ATOM 1689 C C . GLY A 1 209 ? 5.190 13.951 -20.204 1.00 93.69 209 GLY A C 1
ATOM 1690 O O . GLY A 1 209 ? 5.359 14.388 -21.337 1.00 93.69 209 GLY A O 1
ATOM 1691 N N . MET A 1 210 ? 5.951 12.978 -19.700 1.00 93.94 210 MET A N 1
ATOM 1692 C CA . MET A 1 210 ? 7.010 12.270 -20.422 1.00 93.94 210 MET A CA 1
ATOM 1693 C C . MET A 1 210 ? 6.678 10.788 -20.652 1.00 93.94 210 MET A C 1
ATOM 1695 O O . MET A 1 210 ? 7.569 10.027 -21.033 1.00 93.94 210 MET A O 1
ATOM 1699 N N . ILE A 1 211 ? 5.434 10.369 -20.396 1.00 95.38 211 ILE A N 1
ATOM 1700 C CA . ILE A 1 211 ? 5.006 8.986 -20.615 1.00 95.38 211 ILE A CA 1
ATOM 1701 C C . ILE A 1 211 ? 5.038 8.658 -22.105 1.00 95.38 211 ILE A C 1
ATOM 1703 O O . ILE A 1 211 ? 4.538 9.415 -22.936 1.00 95.38 211 ILE A O 1
ATOM 1707 N N . GLU A 1 212 ? 5.578 7.488 -22.431 1.00 96.25 212 GLU A N 1
ATOM 1708 C CA . GLU A 1 212 ? 5.486 6.901 -23.763 1.00 96.25 212 GLU A CA 1
ATOM 1709 C C . GLU A 1 212 ? 4.428 5.787 -23.731 1.00 96.25 212 GLU A C 1
ATOM 1711 O O . GLU A 1 212 ? 4.709 4.629 -23.431 1.00 96.25 212 GLU A O 1
ATOM 1716 N N . THR A 1 213 ? 3.166 6.174 -23.943 1.00 95.56 213 THR A N 1
ATOM 1717 C CA . THR A 1 213 ? 1.996 5.312 -23.700 1.00 95.56 213 THR A CA 1
ATOM 1718 C C . THR A 1 213 ? 1.958 4.092 -24.614 1.00 95.56 213 THR A C 1
ATOM 1720 O O . THR A 1 213 ? 1.602 3.007 -24.163 1.00 95.56 213 THR A O 1
ATOM 1723 N N . ASN A 1 214 ? 2.324 4.252 -25.890 1.00 96.69 214 ASN A N 1
ATOM 1724 C CA . ASN A 1 214 ? 2.218 3.168 -26.865 1.00 96.69 214 ASN A CA 1
ATOM 1725 C C . ASN A 1 214 ? 3.231 2.059 -26.578 1.00 96.69 214 ASN A C 1
ATOM 1727 O O . ASN A 1 214 ? 2.869 0.886 -26.605 1.00 96.69 214 ASN A O 1
ATOM 1731 N N . GLY A 1 215 ? 4.477 2.419 -26.270 1.00 95.06 215 GLY A N 1
ATOM 1732 C CA . GLY A 1 215 ? 5.485 1.463 -25.837 1.00 95.06 215 GLY A CA 1
ATOM 1733 C C . GLY A 1 215 ? 5.153 0.874 -24.478 1.00 95.06 215 GLY A C 1
ATOM 1734 O O . GLY A 1 215 ? 5.274 -0.330 -24.330 1.00 95.06 215 GLY A O 1
ATOM 1735 N N . PHE A 1 216 ? 4.638 1.654 -23.520 1.00 95.44 216 PHE A N 1
ATOM 1736 C CA . PHE A 1 216 ? 4.231 1.092 -22.229 1.00 95.44 216 PHE A CA 1
ATOM 1737 C C . PHE A 1 216 ? 3.177 -0.014 -22.385 1.00 95.44 216 PHE A C 1
ATOM 1739 O O . PHE A 1 216 ? 3.396 -1.124 -21.915 1.00 95.44 216 PHE A O 1
ATOM 1746 N N . ILE A 1 217 ? 2.078 0.263 -23.097 1.00 95.56 217 ILE A N 1
ATOM 1747 C CA . ILE A 1 217 ? 0.991 -0.708 -23.316 1.00 95.56 217 ILE A CA 1
ATOM 1748 C C . ILE A 1 217 ? 1.463 -1.900 -24.164 1.00 95.56 217 ILE A C 1
ATOM 1750 O O . ILE A 1 217 ? 1.007 -3.021 -23.962 1.00 95.56 217 ILE A O 1
ATOM 1754 N N . GLY A 1 218 ? 2.359 -1.674 -25.129 1.00 96.75 218 GLY A N 1
ATOM 1755 C CA . GLY A 1 218 ? 2.878 -2.739 -25.990 1.00 96.75 218 GLY A CA 1
ATOM 1756 C C . GLY A 1 218 ? 3.925 -3.633 -25.322 1.00 96.75 218 GLY A C 1
ATOM 1757 O O . GLY A 1 218 ? 4.080 -4.786 -25.719 1.00 96.75 218 GLY A O 1
ATOM 1758 N N . GLU A 1 219 ? 4.647 -3.113 -24.331 1.00 96.81 219 GLU A N 1
ATOM 1759 C CA . GLU A 1 219 ? 5.862 -3.738 -23.803 1.00 96.81 219 GLU A CA 1
ATOM 1760 C C . GLU A 1 219 ? 5.787 -4.075 -22.319 1.00 96.81 219 GLU A C 1
ATOM 1762 O O . GLU A 1 219 ? 6.702 -4.728 -21.833 1.00 96.81 219 GLU A O 1
ATOM 1767 N N . VAL A 1 220 ? 4.773 -3.646 -21.572 1.00 96.88 220 VAL A N 1
ATOM 1768 C CA . VAL A 1 220 ? 4.603 -3.992 -20.155 1.00 96.88 220 VAL A CA 1
ATOM 1769 C C . VAL A 1 220 ? 3.208 -4.562 -19.976 1.00 96.88 220 VAL A C 1
ATOM 1771 O O . VAL A 1 220 ? 2.218 -3.878 -20.222 1.00 96.88 220 VAL A O 1
ATOM 1774 N N . SER A 1 221 ? 3.125 -5.825 -19.567 1.00 97.38 221 SER A N 1
ATOM 1775 C CA . SER A 1 221 ? 1.831 -6.450 -19.297 1.00 97.38 221 SER A CA 1
ATOM 1776 C C . SER A 1 221 ? 1.195 -5.899 -18.019 1.00 97.38 221 SER A C 1
ATOM 1778 O O . SER A 1 221 ? 1.890 -5.465 -17.094 1.00 97.38 221 SER A O 1
ATOM 1780 N N . ASP A 1 222 ? -0.135 -5.976 -17.938 1.00 96.25 222 ASP A N 1
ATOM 1781 C CA . ASP A 1 222 ? -0.884 -5.582 -16.740 1.00 96.25 222 ASP A CA 1
ATOM 1782 C C . ASP A 1 222 ? -0.421 -6.351 -15.491 1.00 96.25 222 ASP A C 1
ATOM 1784 O O . ASP A 1 222 ? -0.365 -5.776 -14.402 1.00 96.25 222 ASP A O 1
ATOM 1788 N N . ASP A 1 223 ? -0.048 -7.627 -15.642 1.00 96.81 223 ASP A N 1
ATOM 1789 C CA . ASP A 1 223 ? 0.442 -8.470 -14.547 1.00 96.81 223 ASP A CA 1
ATOM 1790 C C . ASP A 1 223 ? 1.829 -8.028 -14.064 1.00 96.81 223 ASP A C 1
ATOM 1792 O O . ASP A 1 223 ? 2.019 -7.849 -12.861 1.00 96.81 223 ASP A O 1
ATOM 1796 N N . GLU A 1 224 ? 2.774 -7.770 -14.977 1.00 96.00 224 GLU A N 1
ATOM 1797 C CA . GLU A 1 224 ? 4.112 -7.260 -14.629 1.00 96.00 224 GLU A CA 1
ATOM 1798 C C . GLU A 1 224 ? 4.030 -5.897 -13.935 1.00 96.00 224 GLU A C 1
ATOM 1800 O O . GLU A 1 224 ? 4.739 -5.646 -12.954 1.00 96.00 224 GLU A O 1
ATOM 1805 N N . PHE A 1 225 ? 3.162 -5.012 -14.436 1.00 96.19 225 PHE A N 1
ATOM 1806 C CA . PHE A 1 225 ? 2.947 -3.701 -13.835 1.00 96.19 225 PHE A CA 1
ATOM 1807 C C . PHE A 1 225 ? 2.279 -3.811 -12.461 1.00 96.19 225 PHE A C 1
ATOM 1809 O O . PHE A 1 225 ? 2.707 -3.147 -11.515 1.00 96.19 225 PHE A O 1
ATOM 1816 N N . SER A 1 226 ? 1.268 -4.675 -12.329 1.00 96.31 226 SER A N 1
ATOM 1817 C CA . SER A 1 226 ? 0.588 -4.929 -11.056 1.00 96.31 226 SER A CA 1
ATOM 1818 C C . SER A 1 226 ? 1.545 -5.500 -10.012 1.00 96.31 226 SER A C 1
ATOM 1820 O O . SER A 1 226 ? 1.555 -5.029 -8.878 1.00 96.31 226 SER A O 1
ATOM 1822 N N . GLU A 1 227 ? 2.364 -6.487 -10.382 1.00 96.94 227 GLU A N 1
ATOM 1823 C CA . GLU A 1 227 ? 3.369 -7.084 -9.499 1.00 96.94 227 GLU A CA 1
ATOM 1824 C C . GLU A 1 227 ? 4.372 -6.031 -9.017 1.00 96.94 227 GLU A C 1
ATOM 1826 O O . GLU A 1 227 ? 4.562 -5.866 -7.810 1.00 96.94 227 GLU A O 1
ATOM 1831 N N . MET A 1 228 ? 4.946 -5.254 -9.942 1.00 96.75 228 MET A N 1
ATOM 1832 C CA . MET A 1 228 ? 5.850 -4.153 -9.606 1.00 96.75 228 MET A CA 1
ATOM 1833 C C . MET A 1 228 ? 5.199 -3.178 -8.619 1.00 96.75 228 MET A C 1
ATOM 1835 O O . MET A 1 228 ? 5.816 -2.779 -7.631 1.00 96.75 228 MET A O 1
ATOM 1839 N N . PHE A 1 229 ? 3.948 -2.788 -8.871 1.00 96.00 229 PHE A N 1
ATOM 1840 C CA . PHE A 1 229 ? 3.241 -1.830 -8.028 1.00 96.00 229 PHE A CA 1
ATOM 1841 C C . PHE A 1 229 ? 2.971 -2.373 -6.617 1.00 96.00 229 PHE A C 1
ATOM 1843 O O . PHE A 1 229 ? 3.073 -1.624 -5.641 1.00 96.00 229 PHE A O 1
ATOM 1850 N N . ILE A 1 230 ? 2.680 -3.671 -6.482 1.00 97.56 230 ILE A N 1
ATOM 1851 C CA . ILE A 1 230 ? 2.527 -4.330 -5.178 1.00 97.56 230 ILE A CA 1
ATOM 1852 C C . ILE A 1 230 ? 3.859 -4.314 -4.417 1.00 97.56 230 ILE A C 1
ATOM 1854 O O . ILE A 1 230 ? 3.876 -3.901 -3.258 1.00 97.56 230 ILE A O 1
ATOM 1858 N N . TYR A 1 231 ? 4.976 -4.667 -5.066 1.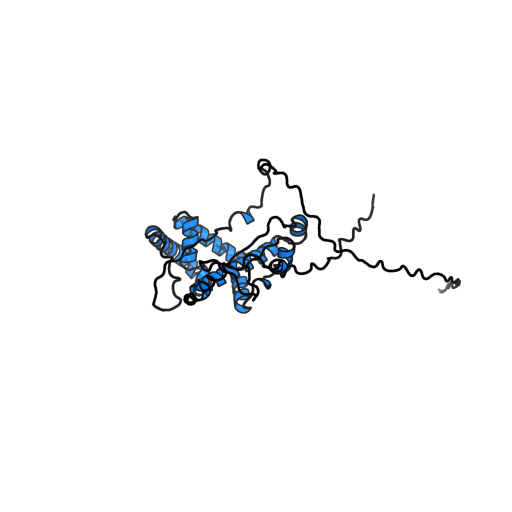00 97.62 231 TYR A N 1
ATOM 1859 C CA . TYR A 1 231 ? 6.311 -4.588 -4.458 1.00 97.62 231 TYR A CA 1
ATOM 1860 C C . TYR A 1 231 ? 6.641 -3.171 -3.973 1.00 97.62 231 TYR A C 1
ATOM 1862 O O . TYR A 1 231 ? 7.045 -2.987 -2.824 1.00 97.62 231 TYR A O 1
ATOM 1870 N N . LEU A 1 232 ? 6.428 -2.157 -4.819 1.00 95.00 232 LEU A N 1
ATOM 1871 C CA . LEU A 1 232 ? 6.653 -0.753 -4.455 1.00 95.00 232 LEU A CA 1
ATOM 1872 C C . LEU A 1 232 ? 5.799 -0.329 -3.259 1.00 95.00 232 LEU A C 1
ATOM 1874 O O . LEU A 1 232 ? 6.288 0.356 -2.360 1.00 95.00 232 LEU A O 1
ATOM 1878 N N . SER A 1 233 ? 4.535 -0.753 -3.237 1.00 94.38 233 SER A N 1
ATOM 1879 C CA . SER A 1 233 ? 3.598 -0.437 -2.161 1.00 94.38 233 SER A CA 1
ATOM 1880 C C . SER A 1 233 ? 4.013 -1.082 -0.837 1.00 94.38 233 SER A C 1
ATOM 1882 O O . SER A 1 233 ? 4.012 -0.405 0.191 1.00 94.38 233 SER A O 1
ATOM 1884 N N . GLU A 1 234 ? 4.398 -2.361 -0.837 1.00 96.06 234 GLU A N 1
ATOM 1885 C CA . GLU A 1 234 ? 4.843 -3.064 0.375 1.00 96.06 234 GLU A CA 1
ATOM 1886 C C . GLU A 1 234 ? 6.183 -2.524 0.893 1.00 96.06 234 GLU A C 1
ATOM 1888 O O . GLU A 1 234 ? 6.320 -2.287 2.098 1.00 96.06 234 GLU A O 1
ATOM 1893 N N . LEU A 1 235 ? 7.140 -2.246 -0.002 1.00 93.81 235 LEU A N 1
ATOM 1894 C CA . LEU A 1 235 ? 8.422 -1.631 0.350 1.00 93.81 235 LEU A CA 1
ATOM 1895 C C . LEU A 1 235 ? 8.222 -0.230 0.945 1.00 93.81 235 LEU A C 1
ATOM 1897 O O . LEU A 1 235 ? 8.796 0.098 1.983 1.00 93.81 235 LEU A O 1
ATOM 1901 N N . GLY A 1 236 ? 7.355 0.587 0.341 1.00 90.44 236 GLY A N 1
ATOM 1902 C CA . GLY A 1 236 ? 7.010 1.906 0.869 1.00 90.44 236 GLY A CA 1
ATOM 1903 C C . GLY A 1 236 ? 6.408 1.836 2.277 1.00 90.44 236 GLY A C 1
ATOM 1904 O O . GLY A 1 236 ? 6.818 2.583 3.164 1.00 90.44 236 GLY A O 1
ATOM 1905 N N . GLN A 1 237 ? 5.486 0.900 2.515 1.00 90.50 237 GLN A N 1
ATOM 1906 C CA . GLN A 1 237 ? 4.871 0.702 3.833 1.00 90.50 237 GLN A CA 1
ATOM 1907 C C . GLN A 1 237 ? 5.886 0.268 4.898 1.00 90.50 237 GLN A C 1
ATOM 1909 O O . GLN A 1 237 ? 5.860 0.792 6.013 1.00 90.50 237 GLN A O 1
ATOM 1914 N N . LEU A 1 238 ? 6.798 -0.646 4.550 1.00 90.75 238 LEU A N 1
ATOM 1915 C CA . LEU A 1 238 ? 7.897 -1.072 5.421 1.00 90.75 238 LEU A CA 1
ATOM 1916 C C . LEU A 1 238 ? 8.766 0.106 5.858 1.00 90.75 238 LEU A C 1
ATOM 1918 O O . LEU A 1 238 ? 9.055 0.268 7.042 1.00 90.75 238 LEU A O 1
ATOM 1922 N N . LEU A 1 239 ? 9.142 0.956 4.908 1.00 85.62 239 LEU A N 1
ATOM 1923 C CA . LEU A 1 239 ? 10.022 2.085 5.169 1.00 85.62 239 LEU A CA 1
ATOM 1924 C C . LEU A 1 239 ? 9.351 3.208 5.974 1.00 85.62 239 LEU A C 1
ATOM 1926 O O . LEU A 1 239 ? 10.027 3.889 6.748 1.00 85.62 239 LEU A O 1
ATOM 1930 N N . ILE A 1 240 ? 8.041 3.416 5.804 1.00 82.12 240 ILE A N 1
ATOM 1931 C CA . ILE A 1 240 ? 7.264 4.338 6.649 1.00 82.12 240 ILE A CA 1
ATOM 1932 C C . ILE A 1 240 ? 7.258 3.823 8.091 1.00 82.12 240 ILE A C 1
ATOM 1934 O O . ILE A 1 240 ? 7.533 4.580 9.019 1.00 82.12 240 ILE A O 1
ATOM 1938 N N . HIS A 1 241 ? 7.014 2.526 8.287 1.00 76.56 241 HIS A N 1
ATOM 1939 C CA . HIS A 1 241 ? 6.994 1.933 9.621 1.00 76.56 241 HIS A CA 1
ATOM 1940 C C . HIS A 1 241 ? 8.381 1.930 10.290 1.00 76.56 241 HIS A C 1
ATOM 1942 O O . HIS A 1 241 ? 8.477 2.159 11.495 1.00 76.56 241 HIS A O 1
ATOM 1948 N N . ASP A 1 242 ? 9.462 1.693 9.538 1.00 77.12 242 ASP A N 1
ATOM 1949 C CA . ASP A 1 242 ? 10.829 1.769 10.073 1.00 77.12 242 ASP A CA 1
ATOM 1950 C C . ASP A 1 242 ? 11.187 3.191 10.529 1.00 77.12 242 ASP A C 1
ATOM 1952 O O . ASP A 1 242 ? 11.787 3.374 11.585 1.00 77.12 242 ASP A O 1
ATOM 1956 N N . HIS A 1 243 ? 10.745 4.218 9.793 1.00 60.59 243 HIS A N 1
ATOM 1957 C CA . HIS A 1 243 ? 10.946 5.612 10.196 1.00 60.59 243 HIS A CA 1
ATOM 1958 C C . HIS A 1 243 ? 10.315 5.919 11.560 1.00 60.59 243 HIS A C 1
ATOM 1960 O O . HIS A 1 243 ? 10.938 6.595 12.369 1.00 60.59 243 HIS A O 1
ATOM 1966 N N . HIS A 1 244 ? 9.127 5.383 11.852 1.00 57.28 244 HIS A N 1
ATOM 1967 C CA . HIS A 1 244 ? 8.485 5.575 13.157 1.00 57.28 244 HIS A CA 1
ATOM 1968 C C . HIS A 1 244 ? 9.220 4.887 14.319 1.00 57.28 244 HIS A C 1
ATOM 1970 O O . HIS A 1 244 ? 9.001 5.263 15.465 1.00 57.28 244 HIS A O 1
ATOM 1976 N N . LYS A 1 245 ? 10.089 3.903 14.045 1.00 63.53 245 LYS A N 1
ATOM 1977 C CA . LYS A 1 245 ? 10.925 3.250 15.068 1.00 63.53 245 LYS A CA 1
ATOM 1978 C C . LYS A 1 245 ? 12.248 3.964 15.314 1.00 63.53 245 LYS A C 1
ATOM 1980 O O . LYS A 1 245 ? 12.847 3.781 16.371 1.00 63.53 245 LYS A O 1
ATOM 1985 N N . ARG A 1 246 ? 12.748 4.719 14.335 1.00 51.97 246 ARG A N 1
ATOM 1986 C CA . ARG A 1 246 ? 13.971 5.498 14.512 1.00 51.97 246 ARG A CA 1
ATOM 1987 C C . ARG A 1 246 ? 13.615 6.682 15.402 1.00 51.97 246 ARG A C 1
ATOM 1989 O O . ARG A 1 246 ? 12.896 7.576 14.967 1.00 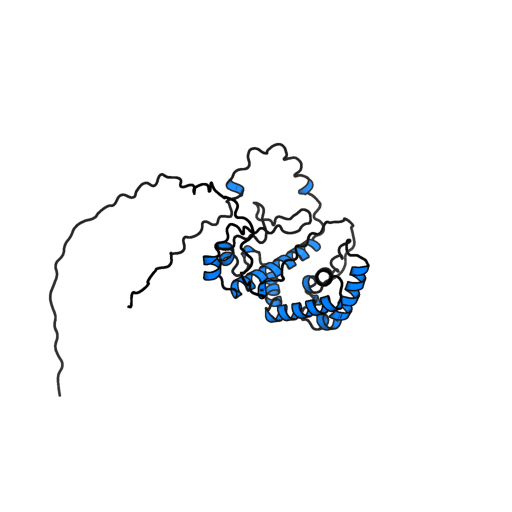51.97 246 ARG A O 1
ATOM 1996 N N . GLU A 1 247 ? 14.106 6.655 16.643 1.00 51.38 247 GLU A N 1
ATOM 1997 C CA . GLU A 1 247 ? 14.177 7.825 17.527 1.00 51.38 247 GLU A CA 1
ATOM 1998 C C . GLU A 1 247 ? 14.491 9.069 16.681 1.00 51.38 247 GLU A C 1
ATOM 2000 O O . GLU A 1 247 ? 15.355 8.969 15.797 1.00 51.38 247 GLU A O 1
ATOM 2005 N N . PRO A 1 248 ? 13.794 10.204 16.885 1.00 52.28 248 PRO A N 1
ATOM 2006 C CA . PRO A 1 248 ? 13.976 11.387 16.060 1.00 52.28 248 PRO A CA 1
ATOM 2007 C C . PRO A 1 248 ? 15.461 11.720 16.043 1.00 52.28 248 PRO A C 1
ATOM 2009 O O . PRO A 1 248 ? 16.037 12.107 17.059 1.00 52.28 248 PRO A O 1
ATOM 2012 N N . HIS A 1 249 ? 16.096 11.492 14.891 1.00 46.28 249 HIS A N 1
ATOM 2013 C CA . HIS A 1 249 ? 17.495 11.816 14.710 1.00 46.28 249 HIS A CA 1
ATOM 2014 C C . HIS A 1 249 ? 17.610 13.312 14.977 1.00 46.28 249 HIS A C 1
ATOM 2016 O O . HIS A 1 249 ? 17.099 14.127 14.209 1.00 46.28 249 HIS A O 1
ATOM 2022 N N . ASP A 1 250 ? 18.227 13.620 16.117 1.00 48.38 250 ASP A N 1
ATOM 2023 C CA . ASP A 1 250 ? 18.571 14.940 16.617 1.00 48.38 250 ASP A CA 1
ATOM 2024 C C . ASP A 1 250 ? 18.801 15.903 15.445 1.00 48.38 250 ASP A C 1
ATOM 2026 O O . ASP A 1 250 ? 19.624 15.614 14.572 1.00 48.38 250 ASP A O 1
ATOM 2030 N N . ASN A 1 251 ? 17.996 16.971 15.404 1.00 45.75 251 ASN A N 1
ATOM 2031 C CA . ASN A 1 251 ? 17.671 17.896 14.305 1.00 45.75 251 ASN A CA 1
ATOM 2032 C C . ASN A 1 251 ? 18.886 18.587 13.624 1.00 45.75 251 ASN A C 1
ATOM 2034 O O . ASN A 1 251 ? 18.914 19.799 13.405 1.00 45.75 251 ASN A O 1
ATOM 2038 N N . ARG A 1 252 ? 19.920 17.844 13.220 1.00 45.34 252 ARG A N 1
ATOM 2039 C CA . ARG A 1 252 ? 21.165 18.372 12.639 1.00 45.34 252 ARG A CA 1
ATOM 2040 C C . ARG A 1 252 ? 20.991 18.943 11.233 1.00 45.34 252 ARG A C 1
ATOM 2042 O O . ARG A 1 252 ? 21.905 19.596 10.735 1.00 45.34 252 ARG A O 1
ATOM 2049 N N . LEU A 1 253 ? 19.816 18.793 10.619 1.00 48.09 253 LEU A N 1
ATOM 2050 C CA . LEU A 1 253 ? 19.465 19.490 9.379 1.00 48.09 253 LEU A CA 1
ATOM 2051 C C . LEU A 1 253 ? 19.013 20.950 9.592 1.00 48.09 253 LEU A C 1
ATOM 2053 O O . LEU A 1 253 ? 18.798 21.662 8.611 1.00 48.09 253 LEU A O 1
ATOM 2057 N N . GLN A 1 254 ? 18.965 21.467 10.830 1.00 45.28 254 GLN A N 1
ATOM 2058 C CA . GLN A 1 254 ? 18.723 22.901 11.067 1.00 45.28 254 GLN A CA 1
ATOM 2059 C C . GLN A 1 254 ? 19.863 23.831 10.594 1.00 45.28 254 GLN A C 1
ATOM 2061 O O . GLN A 1 254 ? 19.664 25.043 10.534 1.00 45.28 254 GLN A O 1
ATOM 2066 N N . ASN A 1 255 ? 21.015 23.309 10.153 1.00 41.78 255 ASN A N 1
ATOM 2067 C CA . ASN A 1 255 ? 22.138 24.134 9.682 1.00 41.78 255 ASN A CA 1
ATOM 2068 C C . ASN A 1 255 ? 22.187 24.423 8.168 1.00 41.78 255 ASN A C 1
ATOM 2070 O O . ASN A 1 255 ? 23.127 25.066 7.708 1.00 41.78 255 ASN A O 1
ATOM 2074 N N . CYS A 1 256 ? 21.166 24.080 7.375 1.00 44.31 256 CYS A N 1
ATOM 2075 C CA . CYS A 1 256 ? 21.100 24.532 5.971 1.00 44.31 256 CYS A CA 1
ATOM 2076 C C . CYS A 1 256 ? 20.637 26.003 5.802 1.00 44.31 256 CYS A C 1
ATOM 2078 O O . CYS A 1 256 ? 20.452 26.477 4.680 1.00 44.31 256 CYS A O 1
ATOM 2080 N N . GLY A 1 257 ? 20.464 26.749 6.901 1.00 39.41 257 GLY A N 1
ATOM 2081 C CA . GLY A 1 257 ? 19.957 28.127 6.919 1.00 39.41 257 GLY A CA 1
ATOM 2082 C C . GLY A 1 257 ? 20.913 29.230 6.438 1.00 39.41 257 GLY A C 1
ATOM 2083 O O . GLY A 1 257 ? 20.462 30.357 6.246 1.00 39.41 257 GLY A O 1
ATOM 2084 N N . THR A 1 258 ? 22.199 28.958 6.196 1.00 44.62 258 THR A N 1
ATOM 2085 C CA . THR A 1 258 ? 23.174 29.997 5.787 1.00 44.62 258 THR A CA 1
ATOM 2086 C C . THR A 1 258 ? 23.499 30.033 4.290 1.00 44.62 258 THR A C 1
ATOM 2088 O O . THR A 1 258 ? 24.171 30.955 3.835 1.00 44.62 258 THR A O 1
ATOM 2091 N N . ALA A 1 259 ? 22.943 29.146 3.460 1.00 44.56 259 ALA A N 1
ATOM 2092 C CA . ALA A 1 259 ? 23.194 29.141 2.010 1.00 44.56 259 ALA A CA 1
ATOM 2093 C C . ALA A 1 259 ? 22.280 30.096 1.202 1.00 44.56 259 ALA A C 1
ATOM 2095 O O . ALA A 1 259 ? 21.899 29.802 0.068 1.00 44.56 259 ALA A O 1
ATOM 2096 N N . ARG A 1 260 ? 21.902 31.261 1.755 1.00 43.38 260 ARG A N 1
ATOM 2097 C CA . ARG A 1 260 ? 21.076 32.267 1.045 1.00 43.38 260 ARG A CA 1
ATOM 2098 C C . ARG A 1 260 ? 21.876 33.274 0.206 1.00 43.38 260 ARG A C 1
ATOM 2100 O O . ARG A 1 260 ? 21.258 34.123 -0.426 1.00 43.38 260 ARG A O 1
ATOM 2107 N N . GLN A 1 261 ? 23.204 33.157 0.140 1.00 41.91 261 GLN A N 1
ATOM 2108 C CA . GLN A 1 261 ? 24.078 34.081 -0.608 1.00 41.91 261 GLN A CA 1
ATOM 2109 C C . GLN A 1 261 ? 24.692 33.520 -1.906 1.00 41.91 261 GLN A C 1
ATOM 2111 O O . GLN A 1 261 ? 25.487 34.203 -2.536 1.00 41.91 261 GLN A O 1
ATOM 2116 N N . GLY A 1 262 ? 24.293 32.331 -2.371 1.00 42.22 262 GLY A N 1
ATOM 2117 C CA . GLY A 1 262 ? 24.838 31.733 -3.602 1.00 42.22 262 GLY A CA 1
ATOM 2118 C C . GLY A 1 262 ? 23.766 31.196 -4.546 1.00 42.22 262 GLY A C 1
ATOM 2119 O O . GLY A 1 262 ? 23.712 29.996 -4.789 1.00 42.22 262 GLY A O 1
ATOM 2120 N N . ARG A 1 263 ? 22.877 32.054 -5.061 1.00 41.22 263 ARG A N 1
ATOM 2121 C CA . ARG A 1 263 ? 21.823 31.652 -6.019 1.00 41.22 263 ARG A CA 1
ATOM 2122 C C . ARG A 1 263 ? 22.221 31.724 -7.498 1.00 41.22 263 ARG A C 1
ATOM 2124 O O . ARG A 1 263 ? 21.361 31.499 -8.340 1.00 41.22 263 ARG A O 1
ATOM 2131 N N . GLU A 1 264 ? 23.484 31.985 -7.827 1.00 43.59 264 GLU A N 1
ATOM 2132 C CA . GLU A 1 264 ? 23.881 32.220 -9.227 1.00 43.59 264 GLU A CA 1
ATOM 2133 C C . GLU A 1 264 ? 24.660 31.078 -9.899 1.00 43.59 264 GLU A C 1
ATOM 2135 O O . GLU A 1 264 ? 24.812 31.114 -11.111 1.00 43.59 264 GLU A O 1
ATOM 2140 N N . ASN A 1 265 ? 25.074 30.021 -9.188 1.00 40.34 265 ASN A N 1
ATOM 2141 C CA . ASN A 1 265 ? 25.898 28.951 -9.780 1.00 40.34 265 ASN A CA 1
ATOM 2142 C C . ASN A 1 265 ? 25.467 27.536 -9.359 1.00 40.34 265 ASN A C 1
ATOM 2144 O O . ASN A 1 265 ? 26.249 26.779 -8.788 1.00 40.34 265 ASN A O 1
ATOM 2148 N N . TRP A 1 266 ? 24.227 27.150 -9.662 1.00 36.88 266 TRP A N 1
ATOM 2149 C CA . TRP A 1 266 ? 23.869 25.727 -9.685 1.00 36.88 266 TRP A CA 1
ATOM 2150 C C . TRP A 1 266 ? 24.220 25.158 -11.067 1.00 36.88 266 TRP A C 1
ATOM 2152 O O . TRP A 1 266 ? 23.668 25.632 -12.063 1.00 36.88 266 TRP A O 1
ATOM 2162 N N . PRO A 1 267 ? 25.132 24.175 -11.179 1.00 36.19 267 PRO A N 1
ATOM 2163 C CA . PRO A 1 267 ? 25.464 23.591 -12.470 1.00 36.19 267 PRO A CA 1
ATOM 2164 C C . PRO A 1 267 ? 24.241 22.838 -13.038 1.00 36.19 267 PRO A C 1
ATOM 2166 O O . PRO A 1 267 ? 23.598 22.077 -12.309 1.00 36.19 267 PRO A O 1
ATOM 2169 N N . PRO A 1 268 ? 23.921 22.980 -14.341 1.00 41.28 268 PRO A N 1
ATOM 2170 C CA . PRO A 1 268 ? 22.810 22.269 -14.992 1.00 41.28 268 PRO A CA 1
ATOM 2171 C C . PRO A 1 268 ? 22.894 20.733 -14.912 1.00 41.28 268 PRO A C 1
ATOM 2173 O 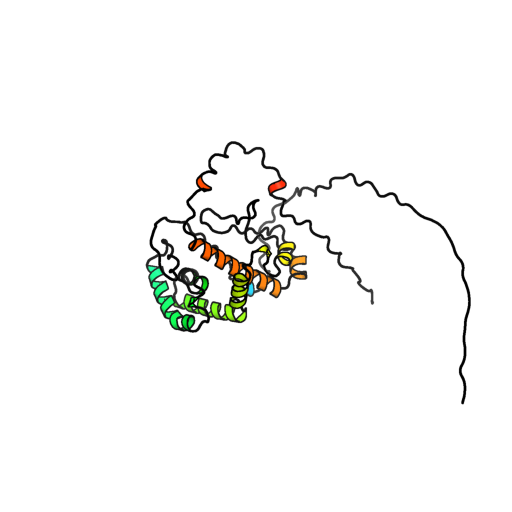O . PRO A 1 268 ? 21.929 20.040 -15.229 1.00 41.28 268 PRO A O 1
ATOM 2176 N N . SER A 1 269 ? 24.039 20.183 -14.500 1.00 39.78 269 SER A N 1
ATOM 2177 C CA . SER A 1 269 ? 24.313 18.747 -14.451 1.00 39.78 269 SER A CA 1
ATOM 2178 C C . SER A 1 269 ? 23.642 18.004 -13.291 1.00 39.78 269 SER A C 1
ATOM 2180 O O . SER A 1 269 ? 23.504 16.788 -13.383 1.00 39.78 269 SER A O 1
ATOM 2182 N N . CYS A 1 270 ? 23.158 18.686 -12.243 1.00 37.94 270 CYS A N 1
ATOM 2183 C CA . CYS A 1 270 ? 22.491 18.018 -11.110 1.00 37.94 270 CYS A CA 1
ATOM 2184 C C . CYS A 1 270 ? 21.088 17.461 -11.430 1.00 37.94 270 CYS A C 1
ATOM 2186 O O . CYS A 1 270 ? 20.527 16.738 -10.615 1.00 37.94 270 CYS A O 1
ATOM 2188 N N . TRP A 1 271 ? 20.528 17.749 -12.610 1.00 40.53 271 TRP A N 1
ATOM 2189 C CA . TRP A 1 271 ? 19.229 17.213 -13.052 1.00 40.53 271 TRP A CA 1
ATOM 2190 C C . TRP A 1 271 ? 19.342 16.075 -14.077 1.00 40.53 271 TRP A C 1
ATOM 2192 O O . TRP A 1 271 ? 18.331 15.474 -14.441 1.00 40.53 271 TRP A O 1
ATOM 2202 N N . LEU A 1 272 ? 20.553 15.787 -14.566 1.00 36.53 272 LEU A N 1
ATOM 2203 C CA . LEU A 1 272 ? 20.790 14.885 -15.699 1.00 36.53 272 LEU A CA 1
ATOM 2204 C C . LEU A 1 272 ? 21.520 13.590 -15.311 1.00 36.53 272 LEU A C 1
ATOM 2206 O O . LEU A 1 272 ? 21.593 12.682 -16.131 1.00 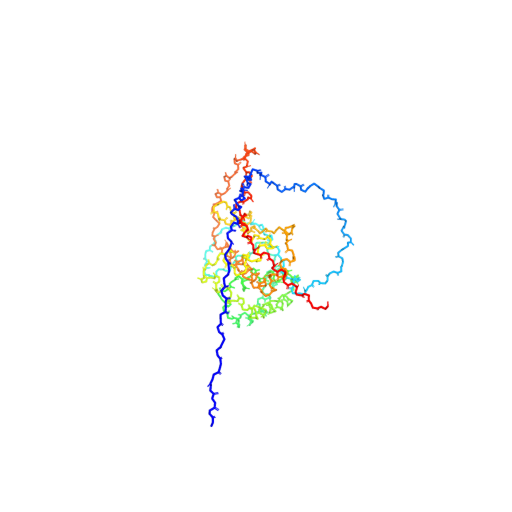36.53 272 LEU A O 1
ATOM 2210 N N . SER A 1 273 ? 22.022 13.455 -14.081 1.00 35.59 273 SER A N 1
ATOM 2211 C CA . SER A 1 273 ? 22.837 12.301 -13.660 1.00 35.59 273 SER A CA 1
ATOM 2212 C C . SER A 1 273 ? 22.066 10.985 -13.473 1.00 35.59 273 SER A C 1
ATOM 2214 O O . SER A 1 273 ? 22.686 9.957 -13.229 1.00 35.59 273 SER A O 1
ATOM 2216 N N . THR A 1 274 ? 20.741 10.974 -13.649 1.00 42.34 274 THR A N 1
ATOM 2217 C CA . THR A 1 274 ? 19.922 9.745 -13.743 1.00 42.34 274 THR A CA 1
ATOM 2218 C C . THR A 1 274 ? 19.318 9.513 -15.129 1.00 42.34 274 THR A C 1
ATOM 2220 O O . THR A 1 274 ? 18.483 8.625 -15.300 1.00 42.34 274 THR A O 1
ATOM 2223 N N . LEU A 1 275 ? 19.765 10.239 -16.162 1.00 37.88 275 LEU A N 1
ATOM 2224 C CA . LEU A 1 275 ? 19.616 9.744 -17.530 1.00 37.88 275 LEU A CA 1
ATOM 2225 C C . LEU A 1 275 ? 20.616 8.608 -17.723 1.00 37.88 275 LEU A C 1
ATOM 2227 O O . LEU A 1 275 ? 21.738 8.815 -18.174 1.00 37.88 275 LEU A O 1
ATOM 2231 N N . VAL A 1 276 ? 20.183 7.395 -17.385 1.00 40.84 276 VAL A N 1
ATOM 2232 C CA . VAL A 1 276 ? 20.740 6.187 -17.988 1.00 40.84 276 VAL A CA 1
ATOM 2233 C C . VAL A 1 276 ? 20.721 6.428 -19.496 1.00 40.84 276 VAL A C 1
ATOM 2235 O O . VAL A 1 276 ? 19.650 6.646 -20.074 1.00 40.84 276 VAL A O 1
ATOM 2238 N N . GLU A 1 277 ? 21.898 6.475 -20.127 1.00 37.53 277 GLU A N 1
ATOM 2239 C CA . GLU A 1 277 ? 22.001 6.489 -21.583 1.00 37.53 277 GLU A CA 1
ATOM 2240 C C . GLU A 1 277 ? 21.143 5.337 -22.103 1.00 37.53 277 GLU A C 1
ATOM 2242 O O . GLU A 1 277 ? 21.420 4.173 -21.821 1.00 37.53 277 GLU A O 1
ATOM 2247 N N . ARG A 1 278 ? 20.040 5.657 -22.791 1.00 43.28 278 ARG A N 1
ATOM 2248 C CA . ARG A 1 278 ? 19.118 4.638 -23.294 1.00 43.28 278 ARG A CA 1
ATOM 2249 C C . ARG A 1 278 ? 19.894 3.773 -24.292 1.00 43.28 278 ARG A C 1
ATOM 2251 O O . ARG A 1 278 ? 20.266 4.303 -25.345 1.00 43.28 278 ARG A O 1
ATOM 2258 N N . PRO A 1 279 ? 20.127 2.472 -24.038 1.00 40.56 279 PRO A N 1
ATOM 2259 C CA . PRO A 1 279 ? 20.597 1.603 -25.101 1.00 40.56 279 PRO A CA 1
ATOM 2260 C C . PRO A 1 279 ? 19.562 1.655 -26.228 1.00 40.56 279 PRO A C 1
ATOM 2262 O O . PRO A 1 279 ? 18.356 1.541 -25.994 1.00 40.56 279 PRO A O 1
ATOM 2265 N N . ARG A 1 280 ? 20.022 1.896 -27.461 1.00 43.94 280 ARG A N 1
ATOM 2266 C CA . ARG A 1 280 ? 19.156 1.792 -28.638 1.00 43.94 280 ARG A CA 1
ATOM 2267 C C . ARG A 1 280 ? 18.722 0.335 -28.746 1.00 43.94 280 ARG A C 1
ATOM 2269 O O . ARG A 1 280 ? 19.543 -0.515 -29.080 1.00 43.94 280 ARG A O 1
ATOM 2276 N N . LEU A 1 281 ? 17.452 0.052 -28.475 1.00 44.19 281 LEU A N 1
ATOM 2277 C CA . LEU A 1 281 ? 16.875 -1.229 -28.858 1.00 44.19 281 LEU A CA 1
ATOM 2278 C C . LEU A 1 281 ? 16.912 -1.337 -30.393 1.00 44.19 281 LEU A C 1
ATOM 2280 O O . LEU A 1 281 ? 16.714 -0.324 -31.079 1.00 44.19 281 LEU A O 1
ATOM 2284 N N . PRO A 1 282 ? 17.197 -2.524 -30.958 1.00 47.66 282 PRO A N 1
ATOM 2285 C CA . PRO A 1 282 ? 17.026 -2.744 -32.384 1.00 47.66 282 PRO A CA 1
ATOM 2286 C C . PRO A 1 282 ? 15.565 -2.449 -32.729 1.00 47.66 282 PRO A C 1
ATOM 2288 O O . PRO A 1 282 ? 14.651 -3.016 -32.136 1.00 47.66 282 PRO A O 1
ATOM 2291 N N . GLY A 1 283 ? 15.349 -1.506 -33.650 1.00 48.25 283 GLY A N 1
ATOM 2292 C CA . GLY A 1 283 ? 14.005 -1.167 -34.102 1.00 48.25 283 GLY A CA 1
ATOM 2293 C C . GLY A 1 283 ? 13.286 -2.407 -34.648 1.00 48.25 283 GLY A C 1
ATOM 2294 O O . GLY A 1 283 ? 13.952 -3.319 -35.149 1.00 48.25 283 GLY A O 1
ATOM 2295 N N . PRO A 1 284 ? 11.946 -2.452 -34.581 1.00 38.62 284 PRO A N 1
ATOM 2296 C CA . PRO A 1 284 ? 11.181 -3.584 -35.077 1.00 38.62 284 PRO A CA 1
ATOM 2297 C C . PRO A 1 284 ? 11.516 -3.814 -36.552 1.00 38.62 284 PRO A C 1
ATOM 2299 O O . PRO A 1 284 ? 11.298 -2.950 -37.408 1.00 38.62 284 PRO A O 1
ATOM 2302 N N . THR A 1 285 ? 12.067 -4.987 -36.859 1.00 40.78 285 THR A N 1
ATOM 2303 C CA . THR A 1 285 ? 12.232 -5.453 -38.230 1.00 40.78 285 THR A CA 1
ATOM 2304 C C . THR A 1 285 ? 10.839 -5.642 -38.820 1.00 40.78 285 THR A C 1
ATOM 2306 O O . THR A 1 285 ? 10.166 -6.644 -38.597 1.00 40.78 285 THR A O 1
ATOM 2309 N N . ARG A 1 286 ? 10.375 -4.645 -39.581 1.00 38.94 286 ARG A N 1
ATOM 2310 C CA . ARG A 1 286 ? 9.187 -4.765 -40.430 1.00 38.94 286 ARG A CA 1
ATOM 2311 C C . ARG A 1 286 ? 9.454 -5.822 -41.503 1.00 38.94 286 ARG A C 1
ATOM 2313 O O . ARG A 1 286 ? 9.893 -5.492 -42.599 1.00 38.94 286 ARG A O 1
ATOM 2320 N N . SER A 1 287 ? 9.166 -7.083 -41.201 1.00 37.69 287 SER A N 1
ATOM 2321 C CA . SER A 1 287 ? 8.922 -8.108 -42.214 1.00 37.69 287 SER A CA 1
ATOM 2322 C C . SER A 1 287 ? 7.413 -8.292 -42.341 1.00 37.69 287 SER A C 1
ATOM 2324 O O . SER A 1 287 ? 6.828 -9.217 -41.789 1.00 37.69 287 SER A O 1
ATOM 2326 N N . PHE A 1 288 ? 6.762 -7.350 -43.027 1.00 38.09 288 PHE A N 1
ATOM 2327 C CA . PHE A 1 288 ? 5.425 -7.586 -43.562 1.00 38.09 288 PHE A CA 1
ATOM 2328 C C . PHE A 1 288 ? 5.600 -8.215 -44.942 1.00 38.09 288 PHE A C 1
ATOM 2330 O O . PHE A 1 288 ? 5.929 -7.538 -45.918 1.00 38.09 288 PHE A O 1
ATOM 2337 N N . ALA A 1 289 ? 5.419 -9.532 -45.001 1.00 39.00 289 ALA A N 1
ATOM 2338 C CA . ALA A 1 289 ? 5.259 -10.257 -46.246 1.00 39.00 289 ALA A CA 1
ATOM 2339 C C . ALA A 1 289 ? 3.945 -9.821 -46.914 1.00 39.00 289 ALA A C 1
ATOM 2341 O O . ALA A 1 289 ? 2.869 -9.902 -46.324 1.00 39.00 289 ALA A O 1
ATOM 2342 N N . ARG A 1 290 ? 4.056 -9.354 -48.160 1.00 36.88 290 ARG A N 1
ATOM 2343 C CA . ARG A 1 290 ? 2.951 -9.240 -49.115 1.00 36.88 290 ARG A CA 1
ATOM 2344 C C . ARG A 1 290 ? 2.462 -10.648 -49.457 1.00 36.88 290 ARG A C 1
ATOM 2346 O O . ARG A 1 290 ? 3.197 -11.394 -50.096 1.00 36.88 290 ARG A O 1
ATOM 2353 N N . LEU A 1 291 ? 1.226 -10.962 -49.097 1.00 41.19 291 LEU A N 1
ATOM 2354 C CA . LEU A 1 291 ? 0.404 -11.964 -49.771 1.00 41.19 291 LEU A CA 1
ATOM 2355 C C . LEU A 1 291 ? -1.018 -11.410 -49.833 1.00 41.19 291 LEU A C 1
ATOM 2357 O O . LEU A 1 291 ? -1.758 -11.524 -48.864 1.00 41.19 291 LEU A O 1
ATOM 2361 N N . LEU A 1 292 ? -1.309 -10.722 -50.936 1.00 39.59 292 LEU A N 1
ATOM 2362 C CA . LEU A 1 292 ? -2.505 -10.789 -51.783 1.00 39.59 292 LEU A CA 1
ATOM 2363 C C . LEU A 1 292 ? -2.184 -10.003 -53.063 1.00 39.59 292 LEU A C 1
ATOM 2365 O O . LEU A 1 292 ? -1.624 -8.887 -52.942 1.00 39.59 292 LEU A O 1
#

Foldseek 3Di:
DDDDDDDDDDDDDDDDDDDDDPDDDPDDDDDDDDDDPDDDDDDDDDPDDDDDDDPVPDDDDDDDDDDDDDDDDDDDDLDQLPDGPPQDPLLVVLLVVLCVLCVVVLVPDPCSSVCCLLNGSVNLSVLCVVVVSHSVNSNVVSSVVSVVCVVLVLVVLLVVCVVVVDDLVRQQCCVVLCVQWVWDLFDADPVRHGDADPRRQGDIDTDRVRGPVVCNPVPADPSSVVSSVSSSVSNNSVVVVVVSVPDPPDPPVVPVPPPPPDPPDDDPCRVCPPPPPDDDDDPDPPPPDDDD

Sequence (292 aa):
MKLIPEKTQCKKARPGARDSIKTPLPQLQRSYLPPRYKGLSWIHPHELSDVPLPASCRSYFIFLHMLHSDSPTESPRAENVAIPPEVTDAEKKALEVLKNLLVDTIAQYPGSNTMPEVFGDVRLLMFLRVAKNDPQKAANQFKEFLVWRRERNVDKIREDILEKNMSFDEVPNIKRASYYLPFNPCLRDPAGEPLRAKDGSFIYCERLGMIETNGFIGEVSDDEFSEMFIYLSELGQLLIHDHHKREPHDNRLQNCGTARQGRENWPPSCWLSTLVERPRLPGPTRSFARLL

Radius of gyration: 30.13 Å; chains: 1; bounding box: 57×91×92 Å

InterPro domains:
  IPR036273 CRAL/TRIO, N-terminal domain superfamily [SSF46938] (82-160)
  IPR036865 CRAL-TRIO lipid binding domain superfamily [G3DSA:3.40.525.10] (83-256)

Organism: Perkinsus olseni (NCBI:txid32597)

pLDDT: mean 70.03, std 27.16, range [27.78, 98.62]

Secondary structure (DSSP, 8-state):
----------------------PPPP------PPPP----PPPPS-S-------GGGSS-----------------SS--PPPPTT--HHHHHHHHHHHHHHHHHHHHSTTTTT-HHHHSHHHHHHHHHHTTT-HHHHHHHHHHHHHHHHHTTHHHHHHHHHHHT--GGGSTTHHHHHHHS-EESS-B-TTSPBPB-TTS-B--EE-GGG--HHHHHHHS-HHHHHHHHHHHHHHHHHHHHHHHHS-----GGGGGGGGGG--S---GGGGTTT------PPPP--------